Protein AF-A0A9D6QV42-F1 (afdb_monomer_lite)

Structure (mmCIF, N/CA/C/O backbone):
data_AF-A0A9D6QV42-F1
#
_entry.id   AF-A0A9D6QV42-F1
#
loop_
_atom_site.group_PDB
_atom_site.id
_atom_site.type_symbol
_atom_site.label_atom_id
_atom_site.label_alt_id
_atom_site.label_comp_id
_atom_site.label_asym_id
_atom_site.label_entity_id
_atom_site.label_seq_id
_atom_site.pdbx_PDB_ins_code
_atom_site.Cartn_x
_atom_site.Cartn_y
_atom_site.Cartn_z
_atom_site.occupancy
_atom_site.B_iso_or_equiv
_atom_site.auth_seq_id
_atom_site.auth_comp_id
_atom_site.auth_asym_id
_atom_site.auth_atom_id
_atom_site.pdbx_PDB_model_num
ATOM 1 N N . MET A 1 1 ? 43.820 46.425 8.766 1.00 41.09 1 MET A N 1
ATOM 2 C CA . MET A 1 1 ? 43.767 45.495 7.619 1.00 41.09 1 MET A CA 1
ATOM 3 C C . MET A 1 1 ? 42.941 44.303 8.057 1.00 41.09 1 MET A C 1
ATOM 5 O O . MET A 1 1 ? 43.452 43.457 8.775 1.00 41.09 1 MET A O 1
ATOM 9 N N . GLU A 1 2 ? 41.651 44.298 7.730 1.00 34.44 2 GLU A N 1
ATOM 10 C CA . GLU A 1 2 ? 40.769 43.158 7.996 1.00 34.44 2 GLU A CA 1
ATOM 11 C C . GLU A 1 2 ? 40.959 42.115 6.893 1.00 34.44 2 GLU A C 1
ATOM 13 O O . GLU A 1 2 ? 40.732 42.380 5.713 1.00 34.44 2 GLU A O 1
ATOM 18 N N . THR A 1 3 ? 41.421 40.927 7.270 1.00 37.56 3 THR A N 1
ATOM 19 C CA . THR A 1 3 ? 41.492 39.761 6.389 1.00 37.56 3 THR A CA 1
ATOM 20 C C . THR A 1 3 ? 40.125 39.089 6.330 1.00 37.56 3 THR A C 1
ATOM 22 O O . THR A 1 3 ? 39.785 38.265 7.176 1.00 37.56 3 THR A O 1
ATOM 25 N N . THR A 1 4 ? 39.334 39.427 5.313 1.00 36.69 4 THR A N 1
ATOM 26 C CA . THR A 1 4 ? 38.127 38.678 4.933 1.00 36.69 4 THR A CA 1
ATOM 27 C C . THR A 1 4 ? 38.512 37.283 4.436 1.00 36.69 4 THR A C 1
ATOM 29 O O . THR A 1 4 ? 38.973 37.118 3.306 1.00 36.69 4 THR A O 1
ATOM 32 N N . VAL A 1 5 ? 38.305 36.263 5.269 1.00 43.78 5 VAL A N 1
ATOM 33 C CA . VAL A 1 5 ? 38.334 34.857 4.848 1.00 43.78 5 VAL A CA 1
ATOM 34 C C . VAL A 1 5 ? 36.996 34.550 4.174 1.00 43.78 5 VAL A C 1
ATOM 36 O O . VAL A 1 5 ? 35.954 34.530 4.826 1.00 43.78 5 VAL A O 1
ATOM 39 N N . LYS A 1 6 ? 37.006 34.339 2.852 1.00 37.56 6 LYS A N 1
ATOM 40 C CA . LYS A 1 6 ? 35.843 33.795 2.136 1.00 37.56 6 LYS A CA 1
ATOM 41 C C . LYS A 1 6 ? 35.633 32.337 2.571 1.00 37.56 6 LYS A C 1
ATOM 43 O O . LYS A 1 6 ? 36.594 31.572 2.513 1.00 37.56 6 LYS A O 1
ATOM 48 N N . PRO A 1 7 ? 34.412 31.920 2.945 1.00 40.25 7 PRO A N 1
ATOM 49 C CA . PRO A 1 7 ? 34.132 30.517 3.203 1.00 40.25 7 PRO A CA 1
ATOM 50 C C . PRO A 1 7 ? 34.161 29.747 1.878 1.00 40.25 7 PRO A C 1
ATOM 52 O O . PRO A 1 7 ? 33.358 29.987 0.975 1.00 40.25 7 PRO A O 1
ATOM 55 N N . THR A 1 8 ? 35.116 28.832 1.749 1.00 38.94 8 THR A N 1
ATOM 56 C CA . THR A 1 8 ? 35.178 27.861 0.659 1.00 38.94 8 THR A CA 1
ATOM 57 C C . THR A 1 8 ? 34.057 26.846 0.865 1.00 38.94 8 THR A C 1
ATOM 59 O O . THR A 1 8 ? 34.104 26.034 1.786 1.00 38.94 8 THR A O 1
ATOM 62 N N . VAL A 1 9 ? 33.025 26.898 0.023 1.00 41.12 9 VAL A N 1
ATOM 63 C CA . VAL A 1 9 ? 32.021 25.829 -0.060 1.00 41.12 9 VAL A CA 1
ATOM 64 C C . VAL A 1 9 ? 32.735 24.572 -0.580 1.00 41.12 9 VAL A C 1
ATOM 66 O O . VAL A 1 9 ? 33.395 24.662 -1.619 1.00 41.12 9 VAL A O 1
ATOM 69 N N . PRO A 1 10 ? 32.661 23.418 0.106 1.00 41.66 10 PRO A N 1
ATOM 70 C CA . PRO A 1 10 ? 33.295 22.200 -0.381 1.00 41.66 10 PRO A CA 1
ATOM 71 C C . PRO A 1 10 ? 32.645 21.770 -1.702 1.00 41.66 10 PRO A C 1
ATOM 73 O O . PRO A 1 10 ? 31.423 21.660 -1.802 1.00 41.66 10 PRO A O 1
ATOM 76 N N . ALA A 1 11 ? 33.467 21.547 -2.728 1.00 45.00 11 ALA A N 1
ATOM 77 C CA . ALA A 1 11 ? 33.017 21.023 -4.010 1.00 45.00 11 ALA A CA 1
ATOM 78 C C . ALA A 1 11 ? 32.465 19.602 -3.812 1.00 45.00 11 ALA A C 1
ATOM 80 O O . ALA A 1 11 ? 33.169 18.717 -3.325 1.00 45.00 11 ALA A O 1
ATOM 81 N N . VAL A 1 12 ? 31.200 19.386 -4.175 1.00 45.22 12 VAL A N 1
ATOM 82 C CA . VAL A 1 12 ? 30.573 18.059 -4.150 1.00 45.22 12 VAL A CA 1
ATOM 83 C C . VAL A 1 12 ? 31.290 17.178 -5.176 1.00 45.22 12 VAL A C 1
ATOM 85 O O . VAL A 1 12 ? 31.350 17.530 -6.354 1.00 45.22 12 VAL A O 1
ATOM 88 N N . ALA A 1 13 ? 31.858 16.054 -4.733 1.00 54.03 13 ALA A N 1
ATOM 89 C CA . ALA A 1 13 ? 32.527 15.105 -5.619 1.00 54.03 13 ALA A CA 1
ATOM 90 C C . ALA A 1 13 ? 31.558 14.589 -6.707 1.00 54.03 13 ALA A C 1
ATOM 92 O O . ALA A 1 13 ? 30.371 14.392 -6.420 1.00 54.03 13 ALA A O 1
ATOM 93 N N . PRO A 1 14 ? 32.025 14.365 -7.950 1.00 67.88 14 PRO A N 1
ATOM 94 C CA . PRO A 1 14 ? 31.183 13.810 -9.003 1.00 67.88 14 PRO A CA 1
ATOM 95 C C . PRO A 1 14 ? 30.667 12.422 -8.601 1.00 67.88 14 PRO A C 1
ATOM 97 O O . PRO A 1 14 ? 31.418 11.588 -8.099 1.00 67.88 14 PRO A O 1
ATOM 100 N N . LEU A 1 15 ? 29.369 12.193 -8.814 1.00 75.69 15 LEU A N 1
ATOM 101 C CA . LEU A 1 15 ? 28.701 10.920 -8.527 1.00 75.69 15 LEU A CA 1
ATOM 102 C C . LEU A 1 15 ? 29.335 9.782 -9.332 1.00 75.69 15 LEU A C 1
ATOM 104 O O . LEU A 1 15 ? 29.624 9.951 -10.519 1.00 75.69 15 LEU A O 1
ATOM 108 N N . SER A 1 16 ? 29.514 8.619 -8.703 1.00 89.81 16 SER A N 1
ATOM 109 C CA . SER A 1 16 ? 30.034 7.440 -9.395 1.00 89.81 16 SER A CA 1
ATOM 110 C C . SER A 1 16 ? 29.022 6.903 -10.416 1.00 89.81 16 SER A C 1
ATOM 112 O O . SER A 1 16 ? 27.816 7.133 -10.301 1.00 89.81 16 SER A O 1
ATOM 114 N N . LEU A 1 17 ? 29.488 6.136 -11.408 1.00 88.94 17 LEU A N 1
ATOM 115 C CA . LEU A 1 17 ? 28.602 5.487 -12.383 1.00 88.94 17 LEU A CA 1
ATOM 116 C C . LEU A 1 17 ? 27.585 4.555 -11.701 1.00 88.94 17 LEU A C 1
ATOM 118 O O . LEU A 1 17 ? 26.416 4.544 -12.081 1.00 88.94 17 LEU A O 1
ATOM 122 N N . LYS A 1 18 ? 28.003 3.837 -10.650 1.00 90.50 18 LYS A N 1
ATOM 123 C CA . LYS A 1 18 ? 27.122 3.003 -9.819 1.00 90.50 18 LYS A CA 1
ATOM 124 C C . LYS A 1 18 ? 25.996 3.829 -9.186 1.00 90.50 18 LYS A C 1
ATOM 126 O O . LYS A 1 18 ? 24.839 3.420 -9.252 1.00 90.50 18 LYS A O 1
ATOM 131 N N . ASP A 1 19 ? 26.315 5.003 -8.638 1.00 84.75 19 ASP A N 1
ATOM 132 C CA . ASP A 1 19 ? 25.317 5.894 -8.028 1.00 84.75 19 ASP A CA 1
ATOM 133 C C . ASP A 1 19 ? 24.363 6.484 -9.069 1.00 84.75 19 ASP A C 1
ATOM 135 O O . ASP A 1 19 ? 23.177 6.665 -8.797 1.00 84.75 19 ASP A O 1
ATOM 139 N N . LEU A 1 20 ? 24.861 6.780 -10.273 1.00 89.75 20 LEU A N 1
ATOM 140 C CA . LEU A 1 20 ? 24.035 7.264 -11.378 1.00 89.75 20 LEU A CA 1
ATOM 141 C C . LEU A 1 20 ? 23.060 6.187 -11.869 1.00 89.75 20 LEU A C 1
ATOM 143 O O . LEU A 1 20 ? 21.883 6.490 -12.060 1.00 89.75 20 LEU A O 1
ATOM 147 N N . VAL A 1 21 ? 23.521 4.938 -12.014 1.00 89.62 21 VAL A N 1
ATOM 148 C CA . VAL A 1 21 ? 22.661 3.782 -12.327 1.00 89.62 21 VAL A CA 1
ATOM 149 C C . VAL A 1 21 ? 21.576 3.638 -11.261 1.00 89.62 21 VAL A C 1
ATOM 151 O O . VAL A 1 21 ? 20.394 3.596 -11.597 1.00 89.62 21 VAL A O 1
ATOM 154 N N . LEU A 1 22 ? 21.956 3.638 -9.979 1.00 82.94 22 LEU A N 1
ATOM 155 C CA . LEU A 1 22 ? 21.001 3.517 -8.881 1.00 82.94 22 LEU A CA 1
ATOM 156 C C . LEU A 1 22 ? 19.975 4.661 -8.887 1.00 82.94 22 LEU A C 1
ATOM 158 O O . LEU A 1 22 ? 18.782 4.396 -8.806 1.00 82.94 22 LEU A O 1
ATOM 162 N N . ARG A 1 23 ? 20.396 5.919 -9.075 1.00 81.25 23 ARG A N 1
ATOM 163 C CA . ARG A 1 23 ? 19.481 7.077 -9.134 1.00 81.25 23 ARG A CA 1
ATOM 164 C C . ARG A 1 23 ? 18.464 6.997 -10.270 1.00 81.25 23 ARG A C 1
ATOM 166 O O . ARG A 1 23 ? 17.341 7.464 -10.102 1.00 81.25 23 ARG A O 1
ATOM 173 N N . ILE A 1 24 ? 18.845 6.454 -11.428 1.00 82.94 24 ILE A N 1
ATOM 174 C CA . ILE A 1 24 ? 17.907 6.244 -12.540 1.00 82.94 24 ILE A CA 1
ATOM 175 C C . ILE A 1 24 ? 16.841 5.227 -12.128 1.00 82.94 24 ILE A C 1
ATOM 177 O O . ILE A 1 24 ? 15.649 5.500 -12.266 1.00 82.94 24 ILE A O 1
ATOM 181 N N . LEU A 1 25 ? 17.269 4.096 -11.562 1.00 74.62 25 LEU A N 1
ATOM 182 C CA . LEU A 1 25 ? 16.372 3.035 -11.106 1.00 74.62 25 LEU A CA 1
ATOM 183 C C . LEU A 1 25 ? 15.464 3.503 -9.951 1.00 74.62 25 LEU A C 1
ATOM 185 O O . LEU A 1 25 ? 14.290 3.142 -9.914 1.00 74.62 25 LEU A O 1
ATOM 189 N N . GLU A 1 26 ? 15.974 4.336 -9.040 1.00 68.25 26 GLU A N 1
ATOM 190 C CA . GLU A 1 26 ? 15.214 4.936 -7.932 1.00 68.25 26 GLU A CA 1
ATOM 191 C C . GLU A 1 26 ? 14.149 5.937 -8.404 1.00 68.25 26 GLU A C 1
ATOM 193 O O . GLU A 1 26 ? 13.138 6.114 -7.727 1.00 68.25 26 GLU A O 1
ATOM 198 N N . ARG A 1 27 ? 14.359 6.612 -9.544 1.00 63.41 27 ARG A N 1
ATOM 199 C CA . ARG A 1 27 ? 13.432 7.634 -10.063 1.00 63.41 27 ARG A CA 1
ATOM 200 C C . ARG A 1 27 ? 12.180 7.027 -10.693 1.00 63.41 27 ARG A C 1
ATOM 202 O O . ARG A 1 27 ? 11.113 7.633 -10.648 1.00 63.41 27 ARG A O 1
ATOM 209 N N . GLU A 1 28 ? 12.305 5.832 -11.258 1.00 57.72 28 GLU A N 1
ATOM 210 C CA . GLU A 1 28 ? 11.198 5.075 -11.849 1.00 57.72 28 GLU A CA 1
ATOM 211 C C . GLU A 1 28 ? 11.142 3.666 -11.235 1.00 57.72 28 GLU A C 1
ATOM 213 O O . GLU A 1 28 ? 11.280 2.667 -11.942 1.00 57.72 28 GLU A O 1
ATOM 218 N N . PRO A 1 29 ? 10.882 3.540 -9.917 1.00 55.00 29 PRO A N 1
ATOM 219 C CA . PRO A 1 29 ? 10.984 2.269 -9.200 1.00 55.00 29 PRO A CA 1
ATOM 220 C C . PRO A 1 29 ? 9.885 1.275 -9.592 1.00 55.00 29 PRO A C 1
ATOM 222 O O . PRO A 1 29 ? 9.833 0.177 -9.054 1.00 55.00 29 PRO A O 1
ATOM 225 N N . HIS A 1 30 ? 8.975 1.653 -10.493 1.00 53.56 30 HIS A N 1
ATOM 226 C CA . HIS A 1 30 ? 7.923 0.818 -11.066 1.00 53.56 30 HIS A CA 1
ATOM 227 C C . HIS A 1 30 ? 8.337 0.191 -12.407 1.00 53.56 30 HIS A C 1
ATOM 229 O O . HIS A 1 30 ? 7.787 -0.851 -12.769 1.00 53.56 30 HIS A O 1
ATOM 235 N N . ARG A 1 31 ? 9.320 0.769 -13.105 1.00 63.12 31 ARG A N 1
ATOM 236 C CA . ARG A 1 31 ? 9.786 0.332 -14.421 1.00 63.12 31 ARG A CA 1
ATOM 237 C C . ARG A 1 31 ? 10.945 -0.658 -14.288 1.00 63.12 31 ARG A C 1
ATOM 239 O O . ARG A 1 31 ? 11.807 -0.503 -13.428 1.00 63.12 31 ARG A O 1
ATOM 246 N N . ALA A 1 32 ? 10.951 -1.678 -15.142 1.00 74.56 32 ALA A N 1
ATOM 247 C CA . ALA A 1 32 ? 12.119 -2.522 -15.358 1.00 74.56 32 ALA A CA 1
ATOM 248 C C . ALA A 1 32 ? 12.947 -1.956 -16.519 1.00 74.56 32 ALA A C 1
ATOM 250 O O . ALA A 1 32 ? 12.391 -1.492 -17.515 1.00 74.56 32 ALA A O 1
ATOM 251 N N . PHE A 1 33 ? 14.264 -1.986 -16.371 1.00 85.88 33 PHE A N 1
ATOM 252 C CA . PHE A 1 33 ? 15.229 -1.409 -17.292 1.00 85.88 33 PHE A CA 1
ATOM 253 C C . PHE A 1 33 ? 16.118 -2.496 -17.871 1.00 85.88 33 PHE A C 1
ATOM 255 O O . PHE A 1 33 ? 16.627 -3.346 -17.140 1.00 85.88 33 PHE A O 1
ATOM 262 N N . THR A 1 34 ? 16.344 -2.429 -19.175 1.00 93.06 34 THR A N 1
ATOM 263 C CA . THR A 1 34 ? 17.428 -3.161 -19.833 1.00 93.06 34 THR A CA 1
ATOM 264 C C . THR A 1 34 ? 18.755 -2.418 -19.670 1.00 93.06 34 THR A C 1
ATOM 266 O O . THR A 1 34 ? 18.792 -1.243 -19.280 1.00 93.06 34 THR A O 1
ATOM 269 N N . VAL A 1 35 ? 19.873 -3.075 -19.988 1.00 94.94 35 VAL A N 1
ATOM 270 C CA . VAL A 1 35 ? 21.180 -2.398 -20.021 1.00 94.94 35 VAL A CA 1
ATOM 271 C C . VAL A 1 35 ? 21.173 -1.296 -21.086 1.00 94.94 35 VAL A C 1
ATOM 273 O O . VAL A 1 35 ? 21.697 -0.207 -20.862 1.00 94.94 35 VAL A O 1
ATOM 276 N N . GLU A 1 36 ? 20.509 -1.533 -22.212 1.00 92.44 36 GLU A N 1
ATOM 277 C CA . GLU A 1 36 ? 20.358 -0.592 -23.318 1.00 92.44 36 GLU A CA 1
ATOM 278 C C . GLU A 1 36 ? 19.582 0.668 -22.906 1.00 92.44 36 GLU A C 1
ATOM 280 O O . GLU A 1 36 ? 19.992 1.784 -23.255 1.00 92.44 36 GLU A O 1
ATOM 285 N N . ASP A 1 37 ? 18.510 0.518 -22.119 1.00 91.12 37 ASP A N 1
ATOM 286 C CA . ASP A 1 37 ? 17.772 1.650 -21.544 1.00 91.12 37 ASP A CA 1
ATOM 287 C C . ASP A 1 37 ? 18.692 2.516 -20.673 1.00 91.12 37 ASP A C 1
ATOM 289 O O . ASP A 1 37 ? 18.732 3.742 -20.811 1.00 91.12 37 ASP A O 1
ATOM 293 N N . LEU A 1 38 ? 19.472 1.877 -19.796 1.00 94.12 38 LEU A N 1
ATOM 294 C CA . LEU A 1 38 ? 20.384 2.572 -18.888 1.00 94.12 38 LEU A CA 1
ATOM 295 C C . LEU A 1 38 ? 21.497 3.288 -19.650 1.00 94.12 38 LEU A C 1
ATOM 297 O O . LEU A 1 38 ? 21.787 4.446 -19.356 1.00 94.12 38 LEU A O 1
ATOM 301 N N . LEU A 1 39 ? 22.077 2.655 -20.671 1.00 93.50 39 LEU A N 1
ATOM 302 C CA . LEU A 1 39 ? 23.074 3.288 -21.537 1.00 93.50 39 LEU A CA 1
ATOM 303 C C . LEU A 1 39 ? 22.515 4.520 -22.255 1.00 93.50 39 LEU A C 1
ATOM 305 O O . LEU A 1 39 ? 23.230 5.515 -22.403 1.00 93.50 39 LEU A O 1
ATOM 309 N N . THR A 1 40 ? 21.245 4.478 -22.669 1.00 92.12 40 THR A N 1
ATOM 310 C CA . THR A 1 40 ? 20.548 5.625 -23.273 1.00 92.12 40 THR A CA 1
ATOM 311 C C . THR A 1 40 ? 20.433 6.775 -22.273 1.00 92.12 40 THR A C 1
ATOM 313 O O . THR A 1 40 ? 20.839 7.902 -22.561 1.00 92.12 40 THR A O 1
ATOM 316 N N . LEU A 1 41 ? 19.932 6.492 -21.068 1.00 90.19 41 LEU A N 1
ATOM 317 C CA . LEU A 1 41 ? 19.686 7.499 -20.030 1.00 90.19 41 LEU A CA 1
ATOM 318 C C . LEU A 1 41 ? 20.982 8.090 -19.458 1.00 90.19 41 LEU A C 1
ATOM 320 O O . LEU A 1 41 ? 21.035 9.279 -19.143 1.00 90.19 41 LEU A O 1
ATOM 324 N N . LEU A 1 42 ? 22.043 7.284 -19.389 1.00 91.38 42 LEU A N 1
ATOM 325 C CA . LEU A 1 42 ? 23.384 7.702 -18.976 1.00 91.38 42 LEU A CA 1
ATOM 326 C C . LEU A 1 42 ? 24.172 8.390 -20.099 1.00 91.38 42 LEU A C 1
ATOM 328 O O . LEU A 1 42 ? 25.268 8.887 -19.849 1.00 91.38 42 LEU A O 1
ATOM 332 N N . LYS A 1 43 ? 23.629 8.440 -21.326 1.00 91.56 43 LYS A N 1
ATOM 333 C CA . LYS A 1 43 ? 24.298 8.976 -22.525 1.00 91.56 43 LYS A CA 1
ATOM 334 C C . LYS A 1 43 ? 25.643 8.292 -22.816 1.00 91.56 43 LYS A C 1
ATOM 336 O O . LYS A 1 43 ? 26.597 8.939 -23.240 1.00 91.56 43 LYS A O 1
ATOM 341 N N . LEU A 1 44 ? 25.710 6.979 -22.594 1.00 89.62 44 LEU A N 1
ATOM 342 C CA . LEU A 1 44 ? 26.906 6.152 -22.807 1.00 89.62 44 LEU A CA 1
ATOM 343 C C . LEU A 1 44 ? 26.875 5.362 -24.123 1.00 89.62 44 LEU A C 1
ATOM 345 O O . LEU A 1 44 ? 27.846 4.688 -24.461 1.00 89.62 44 LEU A O 1
ATOM 349 N N . GLN A 1 45 ? 25.787 5.453 -24.890 1.00 87.25 45 GLN A N 1
ATOM 350 C CA . GLN A 1 45 ? 25.678 4.787 -26.185 1.00 87.25 45 GLN A CA 1
ATOM 351 C C . GLN A 1 45 ? 26.751 5.272 -27.167 1.00 87.25 45 GLN A C 1
ATOM 353 O O . GLN A 1 45 ? 26.937 6.469 -27.383 1.00 87.25 45 GLN A O 1
ATOM 358 N N . SER A 1 46 ? 27.434 4.322 -27.798 1.00 85.94 46 SER A N 1
ATOM 359 C CA . SER A 1 46 ? 28.433 4.558 -28.842 1.00 85.94 46 SER A CA 1
ATOM 360 C C . SER A 1 46 ? 28.195 3.608 -30.022 1.00 85.94 46 SER A C 1
ATOM 362 O O . SER A 1 46 ? 29.046 2.785 -30.334 1.00 85.94 46 SER A O 1
ATOM 364 N N . PRO A 1 47 ? 27.056 3.714 -30.735 1.00 79.88 47 PRO A N 1
ATOM 365 C CA . PRO A 1 47 ? 26.683 2.765 -31.791 1.00 79.88 47 PRO A CA 1
ATOM 366 C C . PRO A 1 47 ? 27.649 2.756 -32.986 1.00 79.88 47 PRO A C 1
ATOM 368 O O . PRO A 1 47 ? 27.667 1.807 -33.761 1.00 79.88 47 PRO A O 1
ATOM 371 N N . LYS A 1 48 ? 28.456 3.813 -33.143 1.00 86.94 48 LYS A N 1
ATOM 372 C CA . LYS A 1 48 ? 29.483 3.935 -34.189 1.00 86.94 48 LYS A CA 1
ATOM 373 C C . LYS A 1 48 ? 30.835 3.325 -33.794 1.00 86.94 48 LYS A C 1
ATOM 375 O O . LYS A 1 48 ? 31.733 3.294 -34.625 1.00 86.94 48 LYS A O 1
ATOM 380 N N . ASP A 1 49 ? 30.978 2.866 -32.551 1.00 90.94 49 ASP A N 1
ATOM 381 C CA . ASP A 1 49 ? 32.196 2.262 -32.010 1.00 90.94 49 ASP A CA 1
ATOM 382 C C . ASP A 1 49 ? 31.829 0.997 -31.208 1.00 90.94 49 ASP A C 1
ATOM 384 O O . ASP A 1 49 ? 31.497 1.078 -30.019 1.00 90.94 49 ASP A O 1
ATOM 388 N N . PRO A 1 50 ? 31.863 -0.186 -31.852 1.00 89.12 50 PRO A N 1
ATOM 389 C CA . PRO A 1 50 ? 31.469 -1.444 -31.223 1.00 89.12 50 PRO A CA 1
ATOM 390 C C . PRO A 1 50 ? 32.293 -1.805 -29.982 1.00 89.12 50 PRO A C 1
ATOM 392 O O . PRO A 1 50 ? 31.752 -2.384 -29.042 1.00 89.12 50 PRO A O 1
ATOM 395 N N . GLN A 1 51 ? 33.583 -1.450 -29.952 1.00 91.38 51 GLN A N 1
ATOM 396 C CA . GLN A 1 51 ? 34.451 -1.738 -28.807 1.00 91.38 51 GLN A CA 1
ATOM 397 C C . GLN A 1 51 ? 34.052 -0.884 -27.604 1.00 91.38 51 GLN A C 1
ATOM 399 O O . GLN A 1 51 ? 33.879 -1.400 -26.499 1.00 91.38 51 GLN A O 1
ATOM 404 N N . LYS A 1 52 ? 33.818 0.411 -27.830 1.00 89.44 52 LYS A N 1
ATOM 405 C CA . LYS A 1 52 ? 33.358 1.328 -26.784 1.00 89.44 52 LYS A CA 1
ATOM 406 C C . LYS A 1 52 ? 31.950 0.993 -26.288 1.00 89.44 52 LYS A C 1
ATOM 408 O O . LYS A 1 52 ? 31.679 1.103 -25.094 1.00 89.44 52 LYS A O 1
ATOM 413 N N . GLN A 1 53 ? 31.065 0.542 -27.178 1.00 90.56 53 GLN A N 1
ATOM 414 C CA . GLN A 1 53 ? 29.732 0.064 -26.810 1.00 90.56 53 GLN A CA 1
ATOM 415 C C . GLN A 1 53 ? 29.808 -1.181 -25.912 1.00 90.56 53 GLN A C 1
ATOM 417 O O . GLN A 1 53 ? 29.149 -1.215 -24.874 1.00 90.56 53 GLN A O 1
ATOM 422 N N . ALA A 1 54 ? 30.624 -2.176 -26.275 1.00 91.06 54 ALA A N 1
ATOM 423 C CA . ALA A 1 54 ? 30.806 -3.391 -25.478 1.00 91.06 54 ALA A CA 1
ATOM 424 C C . ALA A 1 54 ? 31.368 -3.079 -24.082 1.00 91.06 54 ALA A C 1
ATOM 426 O O . ALA A 1 54 ? 30.859 -3.586 -23.084 1.00 91.06 54 ALA A O 1
ATOM 427 N N . GLN A 1 55 ? 32.345 -2.170 -24.002 1.00 93.38 55 GLN A N 1
ATOM 428 C CA . GLN A 1 55 ? 32.912 -1.725 -22.729 1.00 93.38 55 GLN A CA 1
ATOM 429 C C . GLN A 1 55 ? 31.860 -1.055 -21.830 1.00 93.38 55 GLN A C 1
ATOM 431 O O . GLN A 1 55 ? 31.817 -1.310 -20.627 1.00 93.38 55 GLN A O 1
ATOM 436 N N . ALA A 1 56 ? 30.984 -0.220 -22.396 1.00 92.00 56 ALA A N 1
ATOM 437 C CA . ALA A 1 56 ? 29.921 0.432 -21.634 1.00 92.00 56 ALA A CA 1
ATOM 438 C C . ALA A 1 56 ? 28.873 -0.573 -21.119 1.00 92.00 56 ALA A C 1
ATOM 440 O O . ALA A 1 56 ? 28.452 -0.485 -19.963 1.00 92.00 56 ALA A O 1
ATOM 441 N N . VAL A 1 57 ? 28.488 -1.555 -21.947 1.00 94.06 57 VAL A N 1
ATOM 442 C CA . VAL A 1 57 ? 27.591 -2.658 -21.553 1.00 94.06 57 VAL A CA 1
ATOM 443 C C . VAL A 1 57 ? 28.183 -3.441 -20.380 1.00 94.06 57 VAL A C 1
ATOM 445 O O . VAL A 1 57 ? 27.494 -3.673 -19.385 1.00 94.06 57 VAL A O 1
ATOM 448 N N . GLU A 1 58 ? 29.462 -3.811 -20.456 1.00 94.81 58 GLU A N 1
ATOM 449 C CA . GLU A 1 58 ? 30.150 -4.570 -19.407 1.00 94.81 58 GLU A CA 1
ATOM 450 C C . GLU A 1 58 ? 30.235 -3.787 -18.087 1.00 94.81 58 GLU A C 1
ATOM 452 O O . GLU A 1 58 ? 29.946 -4.334 -17.017 1.00 94.81 58 GLU A O 1
ATOM 457 N N . GLN A 1 59 ? 30.555 -2.491 -18.151 1.00 93.69 59 GLN A N 1
ATOM 458 C CA . GLN A 1 59 ? 30.620 -1.617 -16.976 1.00 93.69 59 GLN A CA 1
ATOM 459 C C . GLN A 1 59 ? 29.262 -1.491 -16.279 1.00 93.69 59 GLN A C 1
ATOM 461 O O . GLN A 1 59 ? 29.164 -1.714 -15.070 1.00 93.69 59 GLN A O 1
ATOM 466 N N . VAL A 1 60 ? 28.199 -1.178 -17.029 1.00 95.31 60 VAL A N 1
ATOM 467 C CA . VAL A 1 60 ? 26.844 -1.069 -16.466 1.00 95.31 60 VAL A CA 1
ATOM 468 C C . VAL A 1 60 ? 26.394 -2.412 -15.892 1.00 95.31 60 VAL A C 1
ATOM 470 O O . VAL A 1 60 ? 25.912 -2.453 -14.762 1.00 95.31 60 VAL A O 1
ATOM 473 N N . THR A 1 61 ? 26.632 -3.518 -16.600 1.00 94.94 61 THR A N 1
ATOM 474 C CA . THR A 1 61 ? 26.294 -4.871 -16.124 1.00 94.94 61 THR A CA 1
ATOM 475 C C . THR A 1 61 ? 27.011 -5.211 -14.816 1.00 94.94 61 THR A C 1
ATOM 477 O O . THR A 1 61 ? 26.400 -5.742 -13.890 1.00 94.94 61 THR A O 1
ATOM 480 N N . THR A 1 62 ? 28.294 -4.867 -14.698 1.00 95.25 62 THR A N 1
ATOM 481 C CA . THR A 1 62 ? 29.084 -5.090 -13.477 1.00 95.25 62 THR A CA 1
ATOM 482 C C . THR A 1 62 ? 28.528 -4.294 -12.298 1.00 95.25 62 THR A C 1
ATOM 484 O O . THR A 1 62 ? 28.384 -4.825 -11.195 1.00 95.25 62 THR A O 1
ATOM 487 N N . HIS A 1 63 ? 28.149 -3.033 -12.518 1.00 94.88 63 HIS A N 1
ATOM 488 C CA . HIS A 1 63 ? 27.523 -2.220 -11.476 1.00 94.88 63 HIS A CA 1
ATOM 489 C C . HIS A 1 63 ? 26.144 -2.742 -11.073 1.00 94.88 63 HIS A C 1
ATOM 491 O O . HIS A 1 63 ? 25.849 -2.771 -9.880 1.00 94.88 63 HIS A O 1
ATOM 497 N N . LEU A 1 64 ? 25.331 -3.201 -12.027 1.00 91.56 64 LEU A N 1
ATOM 498 C CA . LEU A 1 64 ? 24.044 -3.836 -11.741 1.00 91.56 64 LEU A CA 1
ATOM 499 C C . LEU A 1 64 ? 24.224 -5.093 -10.884 1.00 91.56 64 LEU A C 1
ATOM 501 O O . LEU A 1 64 ? 23.555 -5.220 -9.865 1.00 91.56 64 LEU A O 1
ATOM 505 N N . ARG A 1 65 ? 25.182 -5.968 -11.217 1.00 90.75 65 ARG A N 1
ATOM 506 C CA . ARG A 1 65 ? 25.515 -7.142 -10.388 1.00 90.75 65 ARG A CA 1
ATOM 507 C C . ARG A 1 65 ? 25.915 -6.741 -8.970 1.00 90.75 65 ARG A C 1
ATOM 509 O O . ARG A 1 65 ? 25.342 -7.253 -8.016 1.00 90.75 65 ARG A O 1
ATOM 516 N N . SER A 1 66 ? 26.802 -5.754 -8.826 1.00 87.88 66 SER A N 1
ATOM 517 C CA . SER A 1 66 ? 27.194 -5.237 -7.508 1.00 87.88 66 SER A CA 1
ATOM 518 C C . SER A 1 66 ? 26.009 -4.664 -6.720 1.00 87.88 66 SER A C 1
ATOM 520 O O . SER A 1 66 ? 25.959 -4.809 -5.503 1.00 87.88 66 SER A O 1
ATOM 522 N N . LEU A 1 67 ? 25.059 -3.999 -7.386 1.00 81.38 67 LEU A N 1
ATOM 523 C CA . LEU A 1 67 ? 23.837 -3.481 -6.763 1.00 81.38 67 LEU A CA 1
ATOM 524 C C . LEU A 1 67 ? 22.863 -4.606 -6.363 1.00 81.38 67 LEU A C 1
ATOM 526 O O . LEU A 1 67 ? 22.183 -4.473 -5.348 1.00 81.38 67 LEU A O 1
ATOM 530 N N . ILE A 1 68 ? 22.805 -5.709 -7.119 1.00 77.00 68 ILE A N 1
ATOM 531 C CA . ILE A 1 68 ? 22.030 -6.913 -6.768 1.00 77.00 68 ILE A CA 1
ATOM 532 C C . ILE A 1 68 ? 22.631 -7.596 -5.537 1.00 77.00 68 ILE A C 1
ATOM 534 O O . ILE A 1 68 ? 21.892 -7.952 -4.621 1.00 77.00 68 ILE A O 1
ATOM 538 N N . GLU A 1 69 ? 23.957 -7.748 -5.489 1.00 76.44 69 GLU A N 1
ATOM 539 C CA . GLU A 1 69 ? 24.678 -8.387 -4.377 1.00 76.44 69 GLU A CA 1
ATOM 540 C C . GLU A 1 69 ? 24.422 -7.689 -3.037 1.00 76.44 69 GLU A C 1
ATOM 542 O O . GLU A 1 69 ? 24.188 -8.351 -2.029 1.00 76.44 69 GLU A O 1
ATOM 547 N N . VAL A 1 70 ? 24.402 -6.352 -3.029 1.00 67.62 70 VAL A N 1
ATOM 548 C CA . VAL A 1 70 ? 24.072 -5.551 -1.832 1.00 67.62 70 VAL A CA 1
ATOM 549 C C . VAL A 1 70 ? 22.564 -5.368 -1.631 1.00 67.62 70 VAL A C 1
ATOM 551 O O . VAL A 1 70 ? 22.132 -4.603 -0.772 1.00 67.62 70 VAL A O 1
ATOM 554 N N . GLY A 1 71 ? 21.749 -6.033 -2.448 1.00 54.75 71 GLY A N 1
ATOM 555 C CA . GLY A 1 71 ? 20.297 -6.023 -2.363 1.00 54.75 71 GLY A CA 1
ATOM 556 C C . GLY A 1 71 ? 19.621 -4.747 -2.857 1.00 54.75 71 GLY A C 1
ATOM 557 O O . GLY A 1 71 ? 18.408 -4.702 -2.850 1.00 54.75 71 GLY A O 1
ATOM 558 N N . GLN A 1 72 ? 20.316 -3.718 -3.334 1.00 63.72 72 GLN A N 1
ATOM 559 C CA . GLN A 1 72 ? 19.691 -2.442 -3.723 1.00 63.72 72 GLN A CA 1
ATOM 560 C C . GLN A 1 72 ? 18.822 -2.524 -4.987 1.00 63.72 72 GLN A C 1
ATOM 562 O O . GLN A 1 72 ? 17.953 -1.680 -5.196 1.00 63.72 72 GLN A O 1
ATOM 567 N N . ILE A 1 73 ? 19.024 -3.528 -5.842 1.00 69.25 73 ILE A N 1
ATOM 568 C CA . ILE A 1 73 ? 18.217 -3.754 -7.049 1.00 69.25 73 ILE A CA 1
ATOM 569 C C . ILE A 1 73 ? 17.925 -5.252 -7.235 1.00 69.25 73 ILE A C 1
ATOM 571 O O . ILE A 1 73 ? 18.467 -6.097 -6.526 1.00 69.25 73 ILE A O 1
ATOM 575 N N . THR A 1 74 ? 17.046 -5.588 -8.176 1.00 67.62 74 THR A N 1
ATOM 576 C CA . THR A 1 74 ? 16.690 -6.963 -8.543 1.00 67.62 74 THR A CA 1
ATOM 577 C C . THR A 1 74 ? 16.664 -7.130 -10.049 1.00 67.62 74 THR A C 1
ATOM 579 O O . THR A 1 74 ? 16.340 -6.190 -10.771 1.00 67.62 74 THR A O 1
ATOM 582 N N . GLU A 1 75 ? 16.923 -8.345 -10.509 1.00 80.38 75 GLU A N 1
ATOM 583 C CA . GLU A 1 75 ? 16.614 -8.775 -11.868 1.00 80.38 75 GLU A CA 1
ATOM 584 C C . GLU A 1 75 ? 15.253 -9.490 -11.838 1.00 80.38 75 GLU A C 1
ATOM 586 O O . GLU A 1 75 ? 15.096 -10.484 -11.131 1.00 80.38 75 GLU A O 1
ATOM 591 N N . VAL A 1 76 ? 14.236 -8.925 -12.497 1.00 61.16 76 VAL A N 1
ATOM 592 C CA . VAL A 1 76 ? 12.851 -9.455 -12.488 1.00 61.16 76 VAL A CA 1
ATOM 593 C C . VAL A 1 76 ? 12.610 -10.490 -13.588 1.00 61.16 76 VAL A C 1
ATOM 595 O O . VAL A 1 76 ? 11.699 -11.306 -13.494 1.00 61.16 76 VAL A O 1
ATOM 598 N N . ALA A 1 77 ? 13.426 -10.445 -14.635 1.00 64.75 77 ALA A N 1
ATOM 599 C CA . ALA A 1 77 ? 13.485 -11.389 -15.741 1.00 64.75 77 ALA A CA 1
ATOM 600 C C . ALA A 1 77 ? 14.882 -11.267 -16.376 1.00 64.75 77 ALA A C 1
ATOM 602 O O . ALA A 1 77 ? 15.532 -10.244 -16.153 1.00 64.75 77 ALA A O 1
ATOM 603 N N . PRO A 1 78 ? 15.351 -12.252 -17.164 1.00 84.06 78 PRO A N 1
ATOM 604 C CA . PRO A 1 78 ? 16.684 -12.199 -17.762 1.00 84.06 78 PRO A CA 1
ATOM 605 C C . PRO A 1 78 ? 16.942 -10.875 -18.501 1.00 84.06 78 PRO A C 1
ATOM 607 O O . PRO A 1 78 ? 16.244 -10.549 -19.460 1.00 84.06 78 PRO A O 1
ATOM 610 N N . GLY A 1 79 ? 17.927 -10.106 -18.035 1.00 82.50 79 GLY A N 1
ATOM 611 C CA . GLY A 1 79 ? 18.316 -8.803 -18.582 1.00 82.50 79 GLY A CA 1
ATOM 612 C C . GLY A 1 79 ? 17.430 -7.614 -18.184 1.00 82.50 79 GLY A C 1
ATOM 613 O O . GLY A 1 79 ? 17.637 -6.519 -18.705 1.00 82.50 79 GLY A O 1
ATOM 614 N N . LEU A 1 80 ? 16.459 -7.795 -17.282 1.00 78.56 80 LEU A N 1
ATOM 615 C CA . LEU A 1 80 ? 15.523 -6.758 -16.836 1.00 78.56 80 LEU A CA 1
ATOM 616 C C . LEU A 1 80 ? 15.715 -6.434 -15.354 1.00 78.56 80 LEU A C 1
ATOM 618 O O . LEU A 1 80 ? 15.378 -7.227 -14.475 1.00 78.56 80 LEU A O 1
ATOM 622 N N . PHE A 1 81 ? 16.196 -5.224 -15.080 1.00 81.00 81 PHE A N 1
ATOM 623 C CA . PHE A 1 81 ? 16.609 -4.767 -13.756 1.00 81.00 81 PHE A CA 1
ATOM 624 C C . PHE A 1 81 ? 15.656 -3.720 -13.186 1.00 81.00 81 PHE A C 1
ATOM 626 O O . PHE A 1 81 ? 15.163 -2.849 -13.897 1.00 81.00 81 PHE A O 1
ATOM 633 N N . LYS A 1 82 ? 15.417 -3.762 -11.879 1.00 73.94 82 LYS A N 1
ATOM 634 C CA . LYS A 1 82 ? 14.519 -2.835 -11.183 1.00 73.94 82 LYS A CA 1
ATOM 635 C C . LYS A 1 82 ? 15.051 -2.518 -9.793 1.00 73.94 82 LYS A C 1
ATOM 637 O O . LYS A 1 82 ? 15.637 -3.384 -9.148 1.00 73.94 82 LYS A O 1
ATOM 642 N N . CYS A 1 83 ? 14.851 -1.291 -9.313 1.00 65.12 83 CYS A N 1
ATOM 643 C CA . CYS A 1 83 ? 15.264 -0.921 -7.959 1.00 65.12 83 CYS A CA 1
ATOM 644 C C . CYS A 1 83 ? 14.526 -1.765 -6.911 1.00 65.12 83 CYS A C 1
ATOM 646 O O . CYS A 1 83 ? 13.308 -1.936 -6.997 1.00 65.12 83 CYS A O 1
ATOM 648 N N . ARG A 1 84 ? 15.245 -2.247 -5.893 1.00 48.91 84 ARG A N 1
ATOM 649 C CA . ARG A 1 84 ? 14.643 -2.729 -4.652 1.00 48.91 84 ARG A CA 1
ATOM 650 C C . ARG A 1 84 ? 14.650 -1.567 -3.674 1.00 48.91 84 ARG A C 1
ATOM 652 O O . ARG A 1 84 ? 15.664 -0.914 -3.454 1.00 48.91 84 ARG A O 1
ATOM 659 N N . LEU A 1 85 ? 13.490 -1.280 -3.112 1.00 49.44 85 LEU A N 1
ATOM 660 C CA . LEU A 1 85 ? 13.332 -0.187 -2.169 1.00 49.44 85 LEU A CA 1
ATOM 661 C C . LEU A 1 85 ? 13.729 -0.715 -0.787 1.00 49.44 85 LEU A C 1
ATOM 663 O O 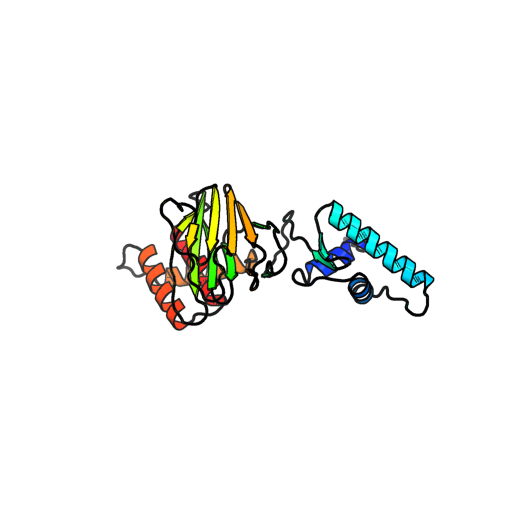. LEU A 1 85 ? 12.906 -1.308 -0.093 1.00 49.44 85 LEU A O 1
ATOM 667 N N . PHE A 1 86 ? 15.006 -0.566 -0.426 1.00 43.12 86 PHE A N 1
ATOM 668 C CA . PHE A 1 86 ? 15.488 -0.830 0.930 1.00 43.12 86 PHE A CA 1
ATOM 669 C C . PHE A 1 86 ? 15.625 0.473 1.707 1.00 43.12 86 PHE A C 1
ATOM 671 O O . PHE A 1 86 ? 16.276 1.422 1.274 1.00 43.12 86 PHE A O 1
ATOM 678 N N . PHE A 1 87 ? 14.977 0.494 2.868 1.00 39.72 87 PHE A N 1
ATOM 679 C CA . PHE A 1 87 ? 14.949 1.616 3.791 1.00 39.72 87 PHE A CA 1
ATOM 680 C C . PHE A 1 87 ? 16.147 1.549 4.739 1.00 39.72 87 PHE A C 1
ATOM 682 O O . PHE A 1 87 ? 16.016 1.129 5.884 1.00 39.72 87 PHE A O 1
ATOM 689 N N . GLU A 1 88 ? 17.301 2.021 4.285 1.00 36.22 88 GLU A N 1
ATOM 690 C CA . GLU A 1 88 ? 18.257 2.644 5.195 1.00 36.22 88 GLU A CA 1
ATOM 691 C C . GLU A 1 88 ? 18.406 4.099 4.757 1.00 36.22 88 GLU A C 1
ATOM 693 O O . GLU A 1 88 ? 18.923 4.389 3.684 1.00 36.22 88 GLU A O 1
ATOM 698 N N . LEU A 1 89 ? 17.881 4.998 5.597 1.00 34.03 89 LEU A N 1
ATOM 699 C CA . LEU A 1 89 ? 17.910 6.459 5.470 1.00 34.03 89 LEU A CA 1
ATOM 700 C C . LEU A 1 89 ? 16.967 7.053 4.406 1.00 34.03 89 LEU A C 1
ATOM 702 O O . LEU A 1 89 ? 17.314 7.265 3.251 1.00 34.03 89 LEU A O 1
ATOM 706 N N . GLU A 1 90 ? 15.762 7.395 4.872 1.00 34.16 90 GLU A N 1
ATOM 707 C CA . GLU A 1 90 ? 15.017 8.605 4.479 1.00 34.16 90 GLU A CA 1
ATOM 708 C C . GLU A 1 90 ? 14.956 8.958 2.981 1.00 34.16 90 GLU A C 1
ATOM 710 O O . GLU A 1 90 ? 15.083 10.124 2.609 1.00 34.16 90 GLU A O 1
ATOM 715 N N . LYS A 1 91 ? 14.688 7.987 2.104 1.00 33.88 91 LYS A N 1
ATOM 716 C CA . LYS A 1 91 ? 14.233 8.296 0.744 1.00 33.88 91 LYS A CA 1
ATOM 717 C C . LYS A 1 91 ? 12.724 8.137 0.631 1.00 33.88 91 LYS A C 1
ATOM 719 O O . LYS A 1 91 ? 12.166 7.045 0.684 1.00 33.88 91 LYS A O 1
ATOM 724 N N . SER A 1 92 ? 12.097 9.301 0.524 1.00 37.97 92 SER A N 1
ATOM 725 C CA . SER A 1 92 ? 10.678 9.582 0.374 1.00 37.97 92 SER A CA 1
ATOM 726 C C . SER A 1 92 ? 10.121 8.951 -0.898 1.00 37.97 92 SER A C 1
ATOM 728 O O . SER A 1 92 ? 10.435 9.383 -2.004 1.00 37.97 92 SER A O 1
ATOM 730 N N . ILE A 1 93 ? 9.277 7.938 -0.743 1.00 39.59 93 ILE A N 1
ATOM 731 C CA . ILE A 1 93 ? 8.508 7.372 -1.848 1.00 39.59 93 ILE A CA 1
ATOM 732 C C . ILE A 1 93 ? 7.085 7.888 -1.703 1.00 39.59 93 ILE A C 1
ATOM 734 O O . ILE A 1 93 ? 6.481 7.701 -0.655 1.00 39.59 93 ILE A O 1
ATOM 738 N N . GLU A 1 94 ? 6.560 8.536 -2.739 1.00 48.41 94 GLU A N 1
ATOM 739 C CA . GLU A 1 94 ? 5.144 8.925 -2.809 1.00 48.41 94 GLU A CA 1
ATOM 740 C C . GLU A 1 94 ? 4.284 7.759 -3.338 1.00 48.41 94 GLU A C 1
ATOM 742 O O . GLU A 1 94 ? 3.143 7.571 -2.921 1.00 48.41 94 GLU A O 1
ATOM 747 N N . HIS A 1 95 ? 4.854 6.894 -4.193 1.00 49.72 95 HIS A N 1
ATOM 748 C CA . HIS A 1 95 ? 4.171 5.742 -4.796 1.00 49.72 95 HIS A CA 1
ATOM 749 C C . HIS A 1 95 ? 5.151 4.607 -5.162 1.00 49.72 95 HIS A C 1
ATOM 751 O O . HIS A 1 95 ? 6.197 4.861 -5.756 1.00 49.72 95 HIS A O 1
ATOM 757 N N . ALA A 1 96 ? 4.794 3.350 -4.893 1.00 51.34 96 ALA A N 1
ATOM 758 C CA . ALA A 1 96 ? 5.505 2.151 -5.346 1.00 51.34 96 ALA A CA 1
ATOM 759 C C . ALA A 1 96 ? 4.516 1.114 -5.902 1.00 51.34 96 ALA A C 1
ATOM 761 O O . ALA A 1 96 ? 3.537 0.774 -5.255 1.00 51.34 96 ALA A O 1
ATOM 762 N N . PHE A 1 97 ? 4.752 0.567 -7.094 1.00 50.25 97 PHE A N 1
ATOM 763 C CA . PHE A 1 97 ? 3.940 -0.539 -7.618 1.00 50.25 97 PHE A CA 1
ATOM 764 C C . PHE A 1 97 ? 4.595 -1.878 -7.268 1.00 50.25 97 PHE A C 1
ATOM 766 O O . PHE A 1 97 ? 5.746 -2.094 -7.649 1.00 50.25 97 PHE A O 1
ATOM 773 N N . ILE A 1 98 ? 3.872 -2.751 -6.562 1.00 55.72 98 ILE A N 1
ATOM 774 C CA . ILE A 1 98 ? 4.307 -4.102 -6.159 1.00 55.72 98 ILE A CA 1
ATOM 775 C C . ILE A 1 98 ? 3.762 -5.185 -7.107 1.00 55.72 98 ILE A C 1
ATOM 777 O O . ILE A 1 98 ? 4.305 -6.284 -7.175 1.00 55.72 98 ILE A O 1
ATOM 781 N N . GLY A 1 99 ? 2.734 -4.864 -7.892 1.00 49.47 99 GLY A N 1
ATOM 782 C CA . GLY A 1 99 ? 2.075 -5.790 -8.802 1.00 49.47 99 GLY A CA 1
ATOM 783 C C . GLY A 1 99 ? 2.962 -6.375 -9.901 1.00 49.47 99 GLY A C 1
ATOM 784 O O . GLY A 1 99 ? 3.877 -5.719 -10.401 1.00 49.47 99 GLY A O 1
ATOM 785 N N 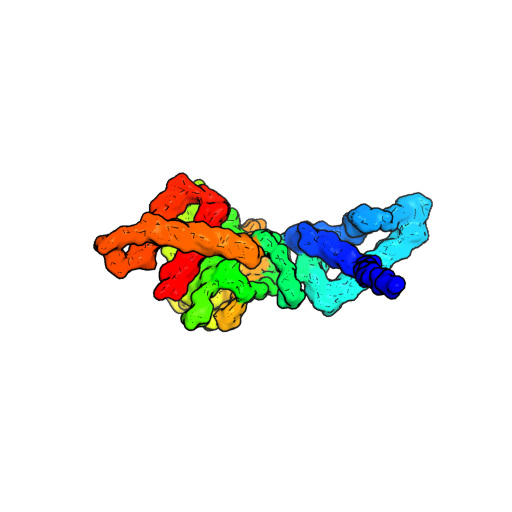. GLY A 1 100 ? 2.673 -7.623 -10.286 1.00 43.75 100 GLY A N 1
ATOM 786 C CA . GLY A 1 100 ? 3.363 -8.334 -11.371 1.00 43.75 100 GLY A CA 1
ATOM 787 C C . GLY A 1 100 ? 4.809 -8.740 -11.065 1.00 43.75 100 GLY A C 1
ATOM 788 O O . GLY A 1 100 ? 5.545 -9.081 -11.987 1.00 43.75 100 GLY A O 1
ATOM 789 N N . MET A 1 101 ? 5.238 -8.665 -9.799 1.00 45.44 101 MET A N 1
ATOM 790 C CA . MET A 1 101 ? 6.630 -8.901 -9.402 1.00 45.44 101 MET A CA 1
ATOM 791 C C . MET A 1 101 ? 6.885 -10.167 -8.585 1.00 45.44 101 MET A C 1
ATOM 793 O O . MET A 1 101 ? 8.042 -10.362 -8.250 1.00 45.44 101 MET A O 1
ATOM 797 N N . GLY A 1 102 ? 5.883 -10.999 -8.281 1.00 44.06 102 GLY A N 1
ATOM 798 C CA . GLY A 1 102 ? 6.019 -12.316 -7.632 1.00 44.06 102 GLY A CA 1
ATOM 799 C C . GLY A 1 102 ? 6.853 -12.397 -6.336 1.00 44.06 102 GLY A C 1
ATOM 800 O O . GLY A 1 102 ? 8.053 -12.149 -6.333 1.00 44.06 102 GLY A O 1
ATOM 801 N N . ASN A 1 103 ? 6.246 -12.835 -5.227 1.00 51.22 103 ASN A N 1
ATOM 802 C CA . ASN A 1 103 ? 6.933 -13.271 -3.990 1.00 51.22 103 ASN A CA 1
ATOM 803 C C . ASN A 1 103 ? 7.930 -12.260 -3.381 1.00 51.22 103 ASN A C 1
ATOM 805 O O . ASN A 1 103 ? 8.836 -12.622 -2.627 1.00 51.22 103 ASN A O 1
ATOM 809 N N . ASN A 1 104 ? 7.801 -10.976 -3.720 1.00 53.91 104 ASN A N 1
ATOM 810 C CA . ASN A 1 104 ? 8.655 -9.931 -3.182 1.00 53.91 104 ASN A CA 1
ATOM 811 C C . ASN A 1 104 ? 8.042 -9.402 -1.887 1.00 53.91 104 ASN A C 1
ATOM 813 O O . ASN A 1 104 ? 6.929 -8.874 -1.875 1.00 53.91 104 ASN A O 1
ATOM 817 N N . ARG A 1 105 ? 8.799 -9.542 -0.797 1.00 63.38 105 ARG A N 1
ATOM 818 C CA . ARG A 1 105 ? 8.406 -9.103 0.540 1.00 63.38 105 ARG A CA 1
ATOM 819 C C . ARG A 1 105 ? 8.929 -7.697 0.820 1.00 63.38 105 ARG A C 1
ATOM 821 O O . ARG A 1 105 ? 10.134 -7.490 0.941 1.00 63.38 105 ARG A O 1
ATOM 828 N N . TYR A 1 106 ? 8.019 -6.747 0.992 1.00 66.19 106 TYR A N 1
ATOM 829 C CA . TYR A 1 106 ? 8.318 -5.349 1.313 1.00 66.19 106 TYR A CA 1
ATOM 830 C C . TYR A 1 106 ? 8.038 -5.066 2.778 1.00 66.19 106 TYR A C 1
ATOM 832 O O . TYR A 1 106 ? 7.063 -5.586 3.295 1.00 66.19 106 TYR A O 1
ATOM 840 N N . ARG A 1 107 ? 8.853 -4.249 3.448 1.00 65.69 107 ARG A N 1
ATOM 841 C CA . ARG A 1 107 ? 8.707 -3.928 4.879 1.00 65.69 107 ARG A CA 1
ATOM 842 C C . ARG A 1 107 ? 8.484 -2.435 5.079 1.00 65.69 107 ARG A C 1
ATOM 844 O O . ARG A 1 107 ? 9.184 -1.629 4.473 1.00 65.69 107 ARG A O 1
ATOM 851 N N . PHE A 1 108 ? 7.544 -2.078 5.947 1.00 69.69 108 PHE A N 1
ATOM 852 C CA . PHE A 1 108 ? 7.115 -0.702 6.179 1.00 69.69 108 PHE A CA 1
ATOM 853 C C . PHE A 1 108 ? 7.101 -0.373 7.664 1.00 69.69 108 PHE A C 1
ATOM 855 O O . PHE A 1 108 ? 6.534 -1.124 8.450 1.00 69.69 108 PHE A O 1
ATOM 862 N N . LYS A 1 109 ? 7.650 0.796 8.006 1.00 67.75 109 LYS A N 1
ATOM 863 C CA . LYS A 1 109 ? 7.570 1.417 9.341 1.00 67.75 109 LYS A CA 1
ATOM 864 C C . LYS A 1 109 ? 6.843 2.768 9.332 1.00 67.75 109 LYS A C 1
ATOM 866 O O . LYS A 1 109 ? 6.886 3.520 10.301 1.00 67.75 109 LYS A O 1
ATOM 871 N N . SER A 1 110 ? 6.220 3.120 8.202 1.00 66.44 110 SER A N 1
ATOM 872 C CA . SER A 1 110 ? 5.472 4.375 8.071 1.00 66.44 110 SER A CA 1
ATOM 873 C C . SER A 1 110 ? 4.243 4.334 8.976 1.00 66.44 110 SER A C 1
ATOM 875 O O . SER A 1 110 ? 3.519 3.344 8.922 1.00 66.44 110 SER A O 1
ATOM 877 N N . PRO A 1 111 ? 3.933 5.397 9.739 1.00 73.00 111 PRO A N 1
ATOM 878 C CA . PRO A 1 111 ? 2.765 5.401 10.616 1.00 73.00 111 PRO A CA 1
ATOM 879 C C . PRO A 1 111 ? 1.450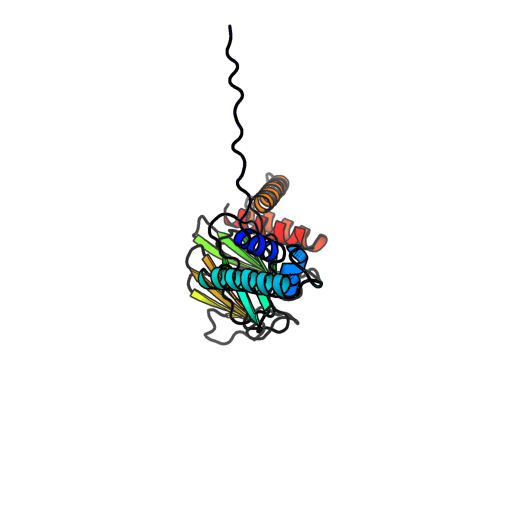 5.245 9.845 1.00 73.00 111 PRO A C 1
ATOM 881 O O . PRO A 1 111 ? 0.461 4.794 10.414 1.00 73.00 111 PRO A O 1
ATOM 884 N N . ILE A 1 112 ? 1.433 5.621 8.560 1.00 78.25 112 ILE A N 1
ATOM 885 C CA . ILE A 1 112 ? 0.312 5.393 7.651 1.00 78.25 112 ILE A CA 1
ATOM 886 C C . ILE A 1 112 ? 0.855 5.003 6.279 1.00 78.25 112 ILE A C 1
ATOM 888 O O . ILE A 1 112 ? 1.744 5.670 5.739 1.00 78.25 112 ILE A O 1
ATOM 892 N N . PHE A 1 113 ? 0.301 3.952 5.688 1.00 79.31 113 PHE A N 1
ATOM 893 C CA . PHE A 1 113 ? 0.503 3.634 4.277 1.00 79.31 113 PHE A CA 1
ATOM 894 C C . PHE A 1 113 ? -0.742 2.983 3.681 1.00 79.31 113 PHE A C 1
ATOM 896 O O . PHE A 1 113 ? -1.638 2.541 4.404 1.00 79.31 113 PHE A O 1
ATOM 903 N N . ARG A 1 114 ? -0.806 2.945 2.351 1.00 82.38 114 ARG A N 1
ATOM 904 C CA . ARG A 1 114 ? -1.958 2.437 1.612 1.00 82.38 114 ARG A CA 1
ATOM 905 C C . ARG A 1 114 ? -1.547 1.373 0.614 1.00 82.38 114 ARG A C 1
ATOM 907 O O . ARG A 1 114 ? -0.568 1.553 -0.099 1.00 82.38 114 ARG A O 1
ATOM 914 N N . LEU A 1 115 ? -2.347 0.322 0.508 1.00 83.88 115 LEU A N 1
ATOM 915 C CA . LEU A 1 115 ? -2.356 -0.597 -0.620 1.00 83.88 115 LEU A CA 1
ATOM 916 C C . LEU A 1 115 ? -3.547 -0.269 -1.511 1.00 83.88 115 LEU A C 1
ATOM 918 O O . LEU A 1 115 ? -4.661 -0.141 -1.015 1.00 83.88 115 LEU A O 1
ATOM 922 N N . ASN A 1 116 ? -3.338 -0.165 -2.813 1.00 79.94 116 ASN A N 1
ATOM 923 C CA . ASN A 1 116 ? -4.416 -0.195 -3.783 1.00 79.94 116 ASN A CA 1
ATOM 924 C C . ASN A 1 116 ? -4.452 -1.547 -4.472 1.00 79.94 116 ASN A C 1
ATOM 926 O O . ASN A 1 116 ? -3.448 -1.993 -5.031 1.00 79.94 116 ASN A O 1
ATOM 930 N N . ILE A 1 117 ? -5.641 -2.138 -4.477 1.00 79.56 117 ILE A N 1
ATOM 931 C CA . ILE A 1 117 ? -5.947 -3.353 -5.219 1.00 79.56 117 ILE A CA 1
ATOM 932 C C . ILE A 1 117 ? -7.142 -3.040 -6.119 1.00 79.56 117 ILE A C 1
ATOM 934 O O . ILE A 1 117 ? -8.293 -2.969 -5.674 1.00 79.56 117 ILE A O 1
ATOM 938 N N . GLY A 1 118 ? -6.861 -2.769 -7.393 1.00 75.06 118 GLY A N 1
ATOM 939 C CA . GLY A 1 118 ? -7.843 -2.209 -8.319 1.00 75.06 118 GLY A CA 1
ATOM 940 C C . GLY A 1 118 ? -8.360 -0.850 -7.839 1.00 75.06 118 GLY A C 1
ATOM 941 O O . GLY A 1 118 ? -7.632 0.137 -7.851 1.00 75.06 118 GLY A O 1
ATOM 942 N N . VAL A 1 119 ? -9.626 -0.814 -7.423 1.00 74.19 119 VAL A N 1
ATOM 943 C CA . VAL A 1 119 ? -10.349 0.400 -6.993 1.00 74.19 119 VAL A CA 1
ATOM 944 C C . VAL A 1 119 ? -10.476 0.525 -5.472 1.00 74.19 119 VAL A C 1
ATOM 946 O O . VAL A 1 119 ? -11.039 1.496 -4.965 1.00 74.19 119 VAL A O 1
ATOM 949 N N . LEU A 1 120 ? -9.976 -0.467 -4.734 1.00 79.62 120 LEU A N 1
ATOM 950 C CA . LEU A 1 120 ? -10.047 -0.507 -3.282 1.00 79.62 120 LEU A CA 1
ATOM 951 C C . LEU A 1 120 ? -8.726 -0.038 -2.684 1.00 79.62 120 LEU A C 1
ATOM 953 O O . LEU A 1 120 ? -7.657 -0.514 -3.066 1.00 79.62 120 LEU A O 1
ATOM 957 N N . SER A 1 121 ? -8.827 0.861 -1.713 1.00 82.12 121 SER A N 1
ATOM 958 C CA . SER A 1 121 ? -7.721 1.353 -0.908 1.00 82.12 121 SER A CA 1
ATOM 959 C C . SER A 1 121 ? -7.757 0.715 0.478 1.00 82.12 121 SER A C 1
ATOM 961 O O . SER A 1 121 ? -8.700 0.914 1.242 1.00 82.12 121 SER A O 1
ATOM 963 N N . VAL A 1 122 ? -6.714 -0.033 0.819 1.00 86.31 122 VAL A N 1
ATOM 964 C CA . VAL A 1 122 ? -6.497 -0.640 2.134 1.00 86.31 122 VAL A CA 1
ATOM 965 C C . VAL A 1 122 ? -5.455 0.184 2.872 1.00 86.31 122 VAL A C 1
ATOM 967 O O . VAL A 1 122 ? -4.307 0.261 2.448 1.00 86.31 122 VAL A O 1
ATOM 970 N N . TYR A 1 123 ? -5.840 0.811 3.971 1.00 85.81 123 TYR A N 1
ATOM 971 C CA . TYR A 1 123 ? -4.956 1.629 4.786 1.00 85.81 123 TYR A CA 1
ATOM 972 C C . TYR A 1 123 ? -4.488 0.862 6.010 1.00 85.81 123 TYR A C 1
ATOM 974 O O . TYR A 1 123 ? -5.272 0.180 6.670 1.00 85.81 123 TYR A O 1
ATOM 982 N N . PHE A 1 124 ? -3.216 1.053 6.329 1.00 86.56 124 PHE A N 1
ATOM 983 C CA . PHE A 1 124 ? -2.570 0.557 7.529 1.00 86.56 124 PHE A CA 1
ATOM 984 C C . PHE A 1 124 ? -2.159 1.752 8.363 1.00 86.56 124 PHE A C 1
ATOM 986 O O . PHE A 1 124 ? -1.454 2.631 7.870 1.00 86.56 124 PHE A O 1
ATOM 993 N N . ILE A 1 125 ? -2.635 1.793 9.600 1.00 85.94 125 ILE A N 1
ATOM 994 C CA . ILE A 1 125 ? -2.447 2.913 10.513 1.00 85.94 125 ILE A CA 1
ATOM 995 C C . ILE A 1 125 ? -1.824 2.374 11.796 1.00 85.94 125 ILE A C 1
ATOM 997 O O . ILE A 1 125 ? -2.399 1.502 12.447 1.00 85.94 125 ILE A O 1
ATOM 1001 N N . HIS A 1 126 ? -0.655 2.889 12.156 1.00 84.38 126 HIS A N 1
ATOM 1002 C CA . HIS A 1 126 ? 0.039 2.540 13.387 1.00 84.38 126 HIS A CA 1
ATOM 1003 C C . HIS A 1 126 ? -0.350 3.512 14.504 1.00 84.38 126 HIS A C 1
ATOM 1005 O O . HIS A 1 126 ? -0.105 4.718 14.415 1.00 84.38 126 HIS A O 1
ATOM 1011 N N . ASP A 1 127 ? -0.928 2.985 15.579 1.00 81.25 127 ASP A N 1
ATOM 1012 C CA . ASP A 1 127 ? -1.075 3.696 16.843 1.00 81.25 127 ASP A CA 1
ATOM 1013 C C . ASP A 1 127 ? 0.227 3.545 17.637 1.00 81.25 127 ASP A C 1
ATOM 1015 O O . ASP A 1 127 ? 0.472 2.530 18.291 1.00 81.25 127 ASP A O 1
ATOM 1019 N N . SER A 1 128 ? 1.069 4.577 17.589 1.00 70.69 128 SER A N 1
ATOM 1020 C CA . SER A 1 128 ? 2.370 4.577 18.261 1.00 70.69 128 SER A CA 1
ATOM 1021 C C . SER A 1 128 ? 2.275 4.568 19.789 1.00 70.69 128 SER A C 1
ATOM 1023 O O . SER A 1 128 ? 3.216 4.116 20.444 1.00 70.69 128 SER A O 1
ATOM 1025 N N . LYS A 1 129 ? 1.157 5.024 20.376 1.00 74.44 129 LYS A N 1
ATOM 1026 C CA . LYS A 1 129 ? 0.951 4.994 21.832 1.00 74.44 129 LYS A CA 1
ATOM 1027 C C . LYS A 1 129 ? 0.643 3.579 22.302 1.00 74.44 129 LYS A C 1
ATOM 1029 O O . LYS A 1 129 ? 1.196 3.139 23.308 1.00 74.44 129 LYS A O 1
ATOM 1034 N N . LYS A 1 130 ? -0.230 2.872 21.577 1.00 75.50 130 LYS A N 1
ATOM 1035 C CA . LYS A 1 130 ? -0.624 1.495 21.915 1.00 75.50 130 LYS A CA 1
ATOM 1036 C C . LYS A 1 130 ? 0.296 0.430 21.314 1.00 75.50 130 LYS A C 1
ATOM 1038 O O . LYS A 1 130 ? 0.233 -0.713 21.752 1.00 75.50 130 LYS A O 1
ATOM 1043 N N . LYS A 1 131 ? 1.173 0.805 20.373 1.00 76.81 131 LYS A N 1
ATOM 1044 C CA . LYS A 1 131 ? 2.006 -0.106 19.562 1.00 76.81 131 LYS A CA 1
ATOM 1045 C C . LYS A 1 131 ? 1.149 -1.136 18.825 1.00 76.81 131 LYS A C 1
ATOM 1047 O O . LYS A 1 131 ? 1.387 -2.338 18.894 1.00 76.81 131 LYS A O 1
ATOM 1052 N N . GLU A 1 132 ? 0.092 -0.650 18.184 1.00 84.81 132 GLU A N 1
ATOM 1053 C CA . GLU A 1 132 ? -0.908 -1.477 17.510 1.00 84.81 132 GLU A CA 1
ATOM 1054 C C . GLU A 1 132 ? -1.094 -1.015 16.071 1.00 84.81 132 GLU A C 1
ATOM 1056 O O . GLU A 1 132 ? -1.070 0.181 15.781 1.00 84.81 132 GLU A O 1
ATOM 1061 N N . TRP A 1 133 ? -1.333 -1.967 15.174 1.00 87.56 133 TRP A N 1
ATOM 1062 C CA . TRP A 1 133 ? -1.701 -1.677 13.797 1.00 87.56 133 TRP A CA 1
ATOM 1063 C C . TRP A 1 133 ? -3.197 -1.836 13.595 1.00 87.56 133 TRP A C 1
ATOM 1065 O O . TRP A 1 133 ? -3.818 -2.778 14.090 1.00 87.56 133 TRP A O 1
ATOM 1075 N N . PHE A 1 134 ? -3.769 -0.933 12.813 1.00 87.69 134 PHE A N 1
ATOM 1076 C CA . PHE A 1 134 ? -5.153 -0.981 12.383 1.00 87.69 134 PHE A CA 1
ATOM 1077 C C . PHE A 1 134 ? -5.210 -1.029 10.865 1.00 87.69 134 PHE A C 1
ATOM 1079 O O . PHE A 1 134 ? -4.525 -0.271 10.179 1.00 87.69 134 PHE A O 1
ATOM 1086 N N . LEU A 1 135 ? -6.047 -1.922 10.352 1.00 88.06 135 LEU A N 1
ATOM 1087 C CA . LEU A 1 135 ? -6.388 -2.011 8.942 1.00 88.06 135 LEU A CA 1
ATOM 1088 C C . LEU A 1 135 ? -7.764 -1.386 8.727 1.00 88.06 135 LEU A C 1
ATOM 1090 O O . LEU A 1 135 ? -8.677 -1.666 9.500 1.00 88.06 135 LEU A O 1
ATOM 1094 N N . THR A 1 136 ? -7.918 -0.572 7.684 1.00 84.56 136 THR A N 1
ATOM 1095 C CA . THR A 1 136 ? -9.219 -0.065 7.216 1.00 84.56 136 THR A CA 1
ATOM 1096 C C . THR A 1 136 ? -9.293 -0.118 5.690 1.00 84.56 136 THR A C 1
ATOM 1098 O O . THR A 1 136 ? -8.276 0.022 5.017 1.00 84.56 136 THR A O 1
ATOM 1101 N N . VAL A 1 137 ? -10.480 -0.348 5.126 1.00 81.62 137 VAL A N 1
ATOM 1102 C CA . VAL A 1 137 ? -10.694 -0.489 3.675 1.00 81.62 137 VAL A CA 1
ATOM 1103 C C . VAL A 1 137 ? -11.684 0.565 3.193 1.00 81.62 137 VAL A C 1
ATOM 1105 O O . VAL A 1 137 ? -12.690 0.826 3.850 1.00 81.62 137 VAL A O 1
ATOM 1108 N N . ARG A 1 138 ? -11.397 1.175 2.039 1.00 78.69 138 ARG A N 1
ATOM 1109 C CA . ARG A 1 138 ? -12.221 2.214 1.410 1.00 78.69 138 ARG A CA 1
ATOM 1110 C C . ARG A 1 138 ? -12.342 1.959 -0.091 1.00 78.69 138 ARG A C 1
ATOM 1112 O O . ARG A 1 138 ? -11.338 1.679 -0.744 1.00 78.69 138 ARG A O 1
ATOM 1119 N N . ASP A 1 139 ? -13.551 2.056 -0.638 1.00 74.25 139 ASP A N 1
ATOM 1120 C CA . ASP A 1 139 ? -13.766 2.028 -2.089 1.00 74.25 139 ASP A CA 1
ATOM 1121 C C . ASP A 1 139 ? -13.593 3.431 -2.662 1.00 74.25 139 ASP A C 1
ATOM 1123 O O . ASP A 1 139 ? -14.206 4.380 -2.185 1.00 74.25 139 ASP A O 1
ATOM 1127 N N . THR A 1 140 ? -12.750 3.574 -3.681 1.00 63.31 140 THR A N 1
ATOM 1128 C CA . THR A 1 140 ? -12.449 4.878 -4.286 1.00 63.31 140 THR A CA 1
ATOM 1129 C C . THR A 1 140 ? -13.355 5.233 -5.470 1.00 63.31 140 THR A C 1
ATOM 1131 O O . THR A 1 140 ? -13.189 6.305 -6.046 1.00 63.31 140 THR A O 1
ATOM 1134 N N . THR A 1 141 ? -14.301 4.362 -5.855 1.00 59.31 141 THR A N 1
ATOM 1135 C CA . THR A 1 141 ? -15.087 4.502 -7.099 1.00 59.31 141 THR A CA 1
ATOM 1136 C C . THR A 1 141 ? -16.575 4.752 -6.938 1.00 59.31 141 THR A C 1
ATOM 1138 O O . THR A 1 141 ? -17.142 5.480 -7.748 1.00 59.31 141 THR A O 1
ATOM 1141 N N . ILE A 1 142 ? -17.227 4.147 -5.945 1.00 55.56 142 ILE A N 1
ATOM 1142 C CA . ILE A 1 142 ? -18.698 4.184 -5.825 1.00 55.56 142 ILE A CA 1
ATOM 1143 C C . ILE A 1 142 ? -19.197 4.765 -4.501 1.00 55.56 142 ILE A C 1
ATOM 1145 O O . ILE A 1 142 ? -20.380 4.631 -4.187 1.00 55.56 142 ILE A O 1
ATOM 1149 N N . GLY A 1 143 ? -18.329 5.406 -3.713 1.00 47.88 143 GLY A N 1
ATOM 1150 C CA . GLY A 1 143 ? -18.774 6.089 -2.497 1.00 47.88 143 GLY A CA 1
ATOM 1151 C C . GLY A 1 143 ? -19.104 5.158 -1.329 1.00 47.88 143 GLY A C 1
ATOM 1152 O O . GLY A 1 143 ? -19.754 5.595 -0.384 1.00 47.88 143 GLY A O 1
ATOM 1153 N N . LYS A 1 144 ? -18.759 3.862 -1.403 1.00 53.72 144 LYS A N 1
ATOM 1154 C CA . LYS A 1 144 ? -19.087 2.886 -0.354 1.00 53.72 144 LYS A CA 1
ATOM 1155 C C . LYS A 1 144 ? -17.883 2.625 0.538 1.00 53.72 144 LYS A C 1
ATOM 1157 O O . LYS A 1 144 ? -16.935 1.946 0.151 1.00 53.72 144 LYS A O 1
ATOM 1162 N N . ASP A 1 145 ? -17.962 3.105 1.772 1.00 54.38 145 ASP A N 1
ATOM 1163 C CA . ASP A 1 145 ? -17.010 2.722 2.806 1.00 54.38 145 ASP A CA 1
ATOM 1164 C C . ASP A 1 145 ? -17.275 1.276 3.243 1.00 54.38 145 ASP A C 1
ATOM 1166 O O . ASP A 1 145 ? -18.245 0.965 3.936 1.00 54.38 145 ASP A O 1
ATOM 1170 N N . TYR A 1 146 ? -16.374 0.373 2.856 1.00 58.78 146 TYR A N 1
ATOM 1171 C CA . TYR A 1 146 ? -16.299 -0.984 3.394 1.00 58.78 146 TYR A CA 1
ATOM 1172 C C . TYR A 1 146 ? -15.489 -0.954 4.690 1.00 58.78 146 TYR A C 1
ATOM 1174 O O . TYR A 1 146 ? -14.401 -1.517 4.772 1.00 58.78 146 TYR A O 1
ATOM 1182 N N . CYS A 1 147 ? -15.947 -0.224 5.705 1.00 58.56 147 CYS A N 1
ATOM 1183 C CA . CYS A 1 147 ? -15.117 -0.033 6.888 1.00 58.56 147 CYS A CA 1
ATOM 1184 C C . CYS A 1 147 ? -15.036 -1.333 7.709 1.00 58.56 147 CYS A C 1
ATOM 1186 O O . CYS A 1 147 ? -15.930 -1.628 8.501 1.00 58.56 147 CYS A O 1
ATOM 1188 N N . LEU A 1 148 ? -13.949 -2.099 7.560 1.00 57.03 148 LEU A N 1
ATOM 1189 C CA . LEU A 1 148 ? -13.559 -3.103 8.549 1.00 57.03 148 LEU A CA 1
ATOM 1190 C C . LEU A 1 148 ? -12.283 -2.653 9.261 1.00 57.03 148 LEU A C 1
ATOM 1192 O O . LEU A 1 148 ? -11.174 -2.947 8.824 1.00 57.03 148 LEU A O 1
ATOM 1196 N N . ALA A 1 149 ? -12.473 -1.925 10.364 1.00 67.81 149 ALA A N 1
ATOM 1197 C CA . ALA A 1 149 ? -11.418 -1.571 11.303 1.00 67.81 149 ALA A CA 1
ATOM 1198 C C . ALA A 1 149 ? -10.989 -2.828 12.065 1.00 67.81 149 ALA A C 1
ATOM 1200 O O . ALA A 1 149 ? -11.658 -3.264 13.004 1.00 67.81 149 ALA A O 1
ATOM 1201 N N . ARG A 1 150 ? -9.882 -3.432 11.642 1.00 79.88 150 ARG A N 1
ATOM 1202 C CA . ARG A 1 150 ? -9.335 -4.623 12.284 1.00 79.88 150 ARG A CA 1
ATOM 1203 C C . ARG A 1 150 ? -8.019 -4.289 12.958 1.00 79.88 150 ARG A C 1
ATOM 1205 O O . ARG A 1 150 ? -7.081 -3.844 12.303 1.00 79.88 150 ARG A O 1
ATOM 1212 N N . ARG A 1 151 ? -7.945 -4.554 14.260 1.00 87.19 151 ARG A N 1
ATOM 1213 C CA . ARG A 1 151 ? -6.677 -4.547 14.985 1.00 87.19 151 ARG A CA 1
ATOM 1214 C C . ARG A 1 151 ? -5.830 -5.727 14.514 1.00 87.19 151 ARG A C 1
ATOM 1216 O O . ARG A 1 151 ? -6.284 -6.870 14.560 1.00 87.19 151 ARG A O 1
ATOM 1223 N N . LEU A 1 152 ? -4.604 -5.441 14.106 1.00 88.69 152 LEU A N 1
ATOM 1224 C CA . LEU A 1 152 ? -3.591 -6.423 13.759 1.00 88.69 152 LEU A CA 1
ATOM 1225 C C . LEU A 1 152 ? -2.601 -6.533 14.923 1.00 88.69 152 LEU A C 1
ATOM 1227 O O . LEU A 1 152 ? -2.040 -5.542 15.388 1.00 88.69 152 LEU A O 1
ATOM 1231 N N . ARG A 1 153 ? -2.430 -7.754 15.421 1.00 88.50 153 ARG A N 1
ATOM 1232 C CA . ARG A 1 153 ? -1.363 -8.146 16.352 1.00 88.50 153 ARG A CA 1
ATOM 1233 C C . ARG A 1 153 ? -0.185 -8.720 15.573 1.00 88.50 153 ARG A C 1
ATOM 1235 O O . ARG A 1 153 ? -0.365 -9.094 14.417 1.00 88.50 153 ARG A O 1
ATOM 1242 N N . ASP A 1 154 ? 0.964 -8.858 16.221 1.00 89.69 154 ASP A N 1
ATOM 1243 C CA . ASP A 1 154 ? 2.103 -9.576 15.645 1.00 89.69 154 ASP A CA 1
ATOM 1244 C C . ASP A 1 154 ? 1.685 -10.959 15.135 1.00 89.69 154 ASP A C 1
ATOM 1246 O O . ASP A 1 154 ? 0.948 -11.689 15.803 1.00 89.69 154 ASP A O 1
ATOM 1250 N N . GLY A 1 155 ? 2.129 -11.296 13.927 1.00 90.44 155 GLY A N 1
ATOM 1251 C CA . GLY A 1 155 ? 1.730 -12.520 13.243 1.00 90.44 155 GLY A CA 1
ATOM 1252 C C . GLY A 1 155 ? 1.534 -12.338 11.743 1.00 90.44 155 GLY A C 1
ATOM 1253 O O . GLY A 1 155 ? 1.712 -11.251 11.189 1.00 90.44 155 GLY A O 1
ATOM 1254 N N . GLN A 1 156 ? 1.178 -13.436 11.082 1.00 91.75 156 GLN A N 1
ATOM 1255 C CA . GLN A 1 156 ? 0.950 -13.474 9.644 1.00 91.75 156 GLN A CA 1
ATOM 1256 C C . GLN A 1 156 ? -0.547 -13.447 9.340 1.00 91.75 156 GLN A C 1
ATOM 1258 O O . GLN A 1 156 ? -1.306 -14.221 9.918 1.00 91.75 156 GLN A O 1
ATOM 1263 N N . TYR A 1 157 ? -0.945 -12.579 8.414 1.00 92.38 157 TYR A N 1
ATOM 1264 C CA . TYR A 1 157 ? -2.310 -12.443 7.922 1.00 92.38 157 TYR A CA 1
ATOM 1265 C C . TYR A 1 157 ? -2.357 -12.699 6.428 1.00 92.38 157 TYR A C 1
ATOM 1267 O O . TYR A 1 157 ? -1.391 -12.440 5.713 1.00 92.38 157 TYR A O 1
ATOM 1275 N N . LEU A 1 158 ? -3.510 -13.152 5.960 1.00 91.94 158 LEU A N 1
ATOM 1276 C CA . LEU A 1 158 ? -3.782 -13.332 4.544 1.00 91.94 158 LEU A CA 1
ATOM 1277 C C . LEU A 1 158 ? -4.951 -12.433 4.149 1.00 91.94 158 LEU A C 1
ATOM 1279 O O . LEU A 1 158 ? -5.984 -12.440 4.813 1.00 91.94 158 LEU A O 1
ATOM 1283 N N . LEU A 1 159 ? -4.788 -11.651 3.087 1.00 90.62 159 LEU A N 1
ATOM 1284 C CA . LEU A 1 159 ? -5.841 -10.815 2.517 1.00 90.62 159 LEU A CA 1
ATOM 1285 C C . LEU A 1 159 ? -6.323 -11.412 1.203 1.00 90.62 159 LEU A C 1
ATOM 1287 O O . LEU A 1 159 ? -5.524 -11.809 0.356 1.00 90.62 159 LEU A O 1
ATOM 1291 N N . GLY A 1 160 ? -7.633 -11.400 0.991 1.00 90.38 160 GLY A N 1
ATOM 1292 C CA . GLY A 1 160 ? -8.200 -11.837 -0.276 1.00 90.38 160 GLY A CA 1
ATOM 1293 C C . GLY A 1 160 ? -9.717 -11.767 -0.314 1.00 90.38 160 GLY A C 1
ATOM 1294 O O . GLY A 1 160 ? -10.361 -11.218 0.575 1.00 90.38 160 GLY A O 1
ATOM 1295 N N . ASN A 1 161 ? -10.293 -12.342 -1.362 1.00 90.00 161 ASN A N 1
ATOM 1296 C CA . ASN A 1 161 ? -11.721 -12.282 -1.661 1.00 90.00 161 ASN A CA 1
ATOM 1297 C C . ASN A 1 161 ? -12.452 -13.621 -1.437 1.00 90.00 161 ASN A C 1
ATOM 1299 O O . ASN A 1 161 ? -13.640 -13.748 -1.732 1.00 90.00 161 ASN A O 1
ATOM 1303 N N . ARG A 1 162 ? -11.778 -14.662 -0.923 1.00 90.00 162 ARG A N 1
ATOM 1304 C CA . ARG A 1 162 ? -12.479 -15.894 -0.520 1.00 90.00 162 ARG A CA 1
ATOM 1305 C C . ARG A 1 162 ? -13.326 -15.669 0.744 1.00 90.00 162 ARG A C 1
ATOM 1307 O O . ARG A 1 162 ? -12.979 -14.801 1.545 1.00 90.00 162 ARG A O 1
ATOM 1314 N N . PRO A 1 163 ? -14.413 -16.433 0.946 1.00 87.75 163 PRO A N 1
ATOM 1315 C CA . PRO A 1 163 ? -15.142 -16.445 2.212 1.00 87.75 163 PRO A CA 1
ATOM 1316 C C . PRO A 1 163 ? -14.247 -16.857 3.390 1.00 87.75 163 PRO A C 1
ATOM 1318 O O . PRO A 1 163 ? -13.349 -17.689 3.227 1.00 87.75 163 PRO A O 1
ATOM 1321 N N . ILE A 1 164 ? -14.511 -16.289 4.570 1.00 86.50 164 ILE A N 1
ATOM 1322 C CA . ILE A 1 164 ? -13.847 -16.671 5.826 1.00 86.50 164 ILE A CA 1
ATOM 1323 C C . ILE A 1 164 ? -14.326 -18.073 6.234 1.00 86.50 164 ILE A C 1
ATOM 1325 O O . ILE A 1 164 ? -15.531 -18.302 6.350 1.00 86.50 164 ILE A O 1
ATOM 1329 N N . ALA A 1 165 ? -13.394 -19.002 6.458 1.00 86.25 165 ALA A N 1
ATOM 1330 C CA . ALA A 1 165 ? -13.693 -20.327 6.998 1.00 86.25 165 ALA A CA 1
ATOM 1331 C C . ALA A 1 165 ? -13.646 -20.333 8.540 1.00 86.25 165 ALA A C 1
ATOM 1333 O O . ALA A 1 165 ? -13.100 -19.430 9.174 1.00 86.25 165 ALA A O 1
ATOM 1334 N N . ALA A 1 166 ? -14.209 -21.362 9.178 1.00 84.19 166 ALA A N 1
ATOM 1335 C CA . ALA A 1 166 ? -14.049 -21.536 10.621 1.00 84.19 166 ALA A CA 1
ATOM 1336 C C . ALA A 1 166 ? -12.565 -21.780 10.963 1.00 84.19 166 ALA A C 1
ATOM 1338 O O . ALA A 1 166 ? -11.930 -22.635 10.351 1.00 84.19 166 ALA A O 1
ATOM 1339 N N . GLY A 1 167 ? -12.022 -21.033 11.929 1.00 80.06 167 GLY A N 1
ATOM 1340 C CA . GLY A 1 167 ? -10.608 -21.116 12.328 1.00 80.06 167 GLY A CA 1
ATOM 1341 C C . GLY A 1 167 ? -9.647 -20.229 11.525 1.00 80.06 167 GLY A C 1
ATOM 1342 O O . GLY A 1 167 ? -8.467 -20.173 11.854 1.00 80.06 167 GLY A O 1
ATOM 1343 N N . ASP A 1 168 ? -10.134 -19.479 10.530 1.00 86.12 168 ASP A N 1
ATOM 1344 C CA . ASP A 1 168 ? -9.340 -18.522 9.743 1.00 86.12 168 ASP A CA 1
ATOM 1345 C C . ASP A 1 168 ? -9.146 -17.187 10.484 1.00 86.12 168 ASP A C 1
ATOM 1347 O O . ASP A 1 168 ? -9.430 -16.093 9.986 1.00 86.12 168 ASP A O 1
ATOM 1351 N N . GLU A 1 169 ? -8.657 -17.268 11.720 1.00 84.75 169 GLU A N 1
ATOM 1352 C CA . GLU A 1 169 ? -8.552 -16.116 12.613 1.00 84.75 169 GLU A CA 1
ATOM 1353 C C . GLU A 1 169 ? -7.665 -15.011 12.057 1.00 84.75 169 GLU A C 1
ATOM 1355 O O . GLU A 1 169 ? -7.885 -13.872 12.433 1.00 84.75 169 GLU A O 1
ATOM 1360 N N . ASN A 1 170 ? -6.733 -15.301 11.142 1.00 89.94 170 ASN A N 1
ATOM 1361 C CA . ASN A 1 170 ? -5.814 -14.333 10.532 1.00 89.94 170 ASN A CA 1
ATOM 1362 C C . ASN A 1 170 ? -6.119 -14.012 9.060 1.00 89.94 170 ASN A C 1
ATOM 1364 O O . ASN A 1 170 ? -5.341 -13.329 8.393 1.00 89.94 170 ASN A O 1
ATOM 1368 N N . TYR A 1 171 ? -7.264 -14.453 8.544 1.00 90.94 171 TYR A N 1
ATOM 1369 C CA . TYR A 1 171 ? -7.692 -14.101 7.197 1.00 90.94 171 TYR A CA 1
ATOM 1370 C C . TYR A 1 171 ? -8.549 -12.825 7.215 1.00 90.94 171 TYR A C 1
ATOM 1372 O O . TYR A 1 171 ? -9.481 -12.690 8.012 1.00 90.94 171 TYR A O 1
ATOM 1380 N N . VAL A 1 172 ? -8.222 -11.859 6.357 1.00 88.62 172 VAL A N 1
ATOM 1381 C CA . VAL A 1 172 ? -8.938 -10.590 6.184 1.00 88.62 172 VAL A CA 1
ATOM 1382 C C . VAL A 1 172 ? -9.636 -10.623 4.831 1.00 88.62 172 VAL A C 1
ATOM 1384 O O . VAL A 1 172 ? -9.019 -10.428 3.783 1.00 88.62 172 VAL A O 1
ATOM 1387 N N . GLN A 1 173 ? -10.944 -10.868 4.860 1.00 87.69 173 GLN A N 1
ATOM 1388 C CA . GLN A 1 173 ? -11.750 -10.849 3.649 1.00 87.69 173 GLN A CA 1
ATOM 1389 C C . GLN A 1 173 ? -11.975 -9.412 3.173 1.00 87.69 173 GLN A C 1
ATOM 1391 O O . GLN A 1 173 ? -12.517 -8.581 3.900 1.00 87.69 173 GLN A O 1
ATOM 1396 N N . ILE A 1 174 ? -11.621 -9.153 1.920 1.00 83.44 174 ILE A N 1
ATOM 1397 C CA . ILE A 1 174 ? -11.919 -7.924 1.198 1.00 83.44 174 ILE A CA 1
ATOM 1398 C C . ILE A 1 174 ? -12.684 -8.301 -0.067 1.00 83.44 174 ILE A C 1
ATOM 1400 O O . ILE A 1 174 ? -12.136 -8.878 -1.007 1.00 83.44 174 ILE A O 1
ATOM 1404 N N . ALA A 1 175 ? -13.975 -7.975 -0.077 1.00 79.06 175 ALA A N 1
ATOM 1405 C CA . ALA A 1 175 ? -14.838 -8.240 -1.215 1.00 79.06 175 ALA A CA 1
ATOM 1406 C C . ALA A 1 175 ? -14.561 -7.233 -2.339 1.00 79.06 175 ALA A C 1
ATOM 1408 O O . ALA A 1 175 ? -14.833 -6.045 -2.191 1.00 79.06 175 ALA A O 1
ATOM 1409 N N . GLY A 1 176 ? -14.046 -7.699 -3.477 1.00 77.31 176 GLY A N 1
ATOM 1410 C CA . GLY A 1 176 ? -13.749 -6.822 -4.608 1.00 77.31 176 GLY A CA 1
ATOM 1411 C C . GLY A 1 176 ? -13.508 -7.581 -5.905 1.00 77.31 176 GLY A C 1
ATOM 1412 O O . GLY A 1 176 ? -12.834 -8.605 -5.920 1.00 77.31 176 GLY A O 1
ATOM 1413 N N . ARG A 1 177 ? -14.030 -7.065 -7.024 1.00 76.56 177 ARG A N 1
ATOM 1414 C CA . ARG A 1 177 ? -13.931 -7.719 -8.346 1.00 76.56 177 ARG A CA 1
ATOM 1415 C C . ARG A 1 177 ? -12.487 -7.971 -8.798 1.00 76.56 177 ARG A C 1
ATOM 1417 O O . ARG A 1 177 ? -12.243 -8.919 -9.533 1.00 76.56 177 ARG A O 1
ATOM 1424 N N . TYR A 1 178 ? -11.557 -7.123 -8.367 1.00 80.94 178 TYR A N 1
ATOM 1425 C CA . TYR A 1 178 ? -10.144 -7.175 -8.755 1.00 80.94 178 TYR A CA 1
ATOM 1426 C C . TYR A 1 178 ? -9.248 -7.863 -7.717 1.00 80.94 178 TYR A C 1
ATOM 1428 O O . TYR A 1 178 ? -8.033 -7.903 -7.898 1.00 80.94 178 TYR A O 1
ATOM 1436 N N . ILE A 1 179 ? -9.836 -8.402 -6.645 1.00 84.81 179 ILE A N 1
ATOM 1437 C CA . ILE A 1 179 ? -9.117 -9.065 -5.560 1.00 84.81 179 ILE A CA 1
ATOM 1438 C C . ILE A 1 179 ? -9.214 -10.577 -5.756 1.00 84.81 179 ILE A C 1
ATOM 1440 O O . ILE A 1 179 ? -10.303 -11.138 -5.909 1.00 84.81 179 ILE A O 1
ATOM 1444 N N . GLU A 1 180 ? -8.059 -11.233 -5.737 1.00 88.00 180 GLU A N 1
ATOM 1445 C CA . GLU A 1 180 ? -7.960 -12.689 -5.826 1.00 88.00 180 GLU A CA 1
ATOM 1446 C C . GLU A 1 180 ? -8.347 -13.366 -4.508 1.00 88.00 180 GLU A C 1
ATOM 1448 O O . GLU A 1 180 ? -8.443 -12.726 -3.462 1.00 88.00 180 GLU A O 1
ATOM 1453 N N . LYS A 1 181 ? -8.580 -14.683 -4.537 1.00 89.81 181 LYS A N 1
ATOM 1454 C CA . LYS A 1 181 ? -8.957 -15.445 -3.335 1.00 89.81 181 LYS A CA 1
ATOM 1455 C C . LYS A 1 181 ? -7.927 -15.300 -2.216 1.00 89.81 181 LYS A C 1
ATOM 1457 O O . LYS A 1 181 ? -8.324 -15.153 -1.069 1.00 89.81 181 LYS A O 1
ATOM 1462 N N . GLU A 1 182 ? -6.647 -15.302 -2.571 1.00 90.06 182 GLU A N 1
ATOM 1463 C CA . GLU A 1 182 ? -5.505 -15.150 -1.671 1.00 90.06 182 GLU A CA 1
ATOM 1464 C C . GLU A 1 182 ? -4.533 -14.172 -2.323 1.00 90.06 182 GLU A C 1
ATOM 1466 O O . GLU A 1 182 ? -3.634 -14.563 -3.057 1.00 90.06 182 GLU A O 1
ATOM 1471 N N . HIS A 1 183 ? -4.802 -12.882 -2.147 1.00 87.81 183 HIS A N 1
ATOM 1472 C CA . HIS A 1 183 ? -4.175 -11.834 -2.941 1.00 87.81 183 HIS A CA 1
ATOM 1473 C C . HIS A 1 183 ? -2.788 -11.457 -2.407 1.00 87.81 183 HIS A C 1
ATOM 1475 O O . HIS A 1 183 ? -1.834 -11.312 -3.168 1.00 87.81 183 HIS A O 1
ATOM 1481 N N . LEU A 1 184 ? -2.668 -11.304 -1.088 1.00 88.50 184 LEU A N 1
ATOM 1482 C CA . LEU A 1 184 ? -1.402 -10.953 -0.454 1.00 88.50 184 LEU A CA 1
ATOM 1483 C C . LEU A 1 184 ? -1.312 -11.489 0.971 1.00 88.50 184 LEU A C 1
ATOM 1485 O O . LEU A 1 184 ? -2.331 -11.653 1.648 1.00 88.50 184 LEU A O 1
ATOM 1489 N N . ALA A 1 185 ? -0.086 -11.686 1.442 1.00 89.19 185 ALA A N 1
ATOM 1490 C CA . ALA A 1 185 ? 0.223 -11.936 2.839 1.00 89.19 185 ALA A CA 1
ATOM 1491 C C . ALA A 1 185 ? 0.766 -10.673 3.515 1.00 89.19 185 ALA A C 1
ATOM 1493 O O . ALA A 1 185 ? 1.513 -9.886 2.931 1.00 89.19 185 ALA A O 1
ATOM 1494 N N . LEU A 1 186 ? 0.411 -10.507 4.785 1.00 89.88 186 LEU A N 1
ATOM 1495 C CA . LEU A 1 186 ? 0.975 -9.507 5.680 1.00 89.88 186 LEU A CA 1
ATOM 1496 C C . LEU A 1 186 ? 1.722 -10.213 6.804 1.00 89.88 186 LEU A C 1
ATOM 1498 O O . LEU A 1 186 ? 1.249 -11.218 7.322 1.00 89.88 186 LEU A O 1
ATOM 1502 N N . THR A 1 187 ? 2.847 -9.669 7.244 1.00 87.94 187 THR A N 1
ATOM 1503 C CA . THR A 1 187 ? 3.498 -10.075 8.494 1.00 87.94 187 THR A CA 1
ATOM 1504 C C . THR A 1 187 ? 3.685 -8.855 9.372 1.00 87.94 187 THR A C 1
ATOM 1506 O O . THR A 1 187 ? 4.458 -7.970 9.024 1.00 87.94 187 THR A O 1
ATOM 1509 N N . VAL A 1 188 ? 2.997 -8.808 10.505 1.00 88.94 188 VAL A N 1
ATOM 1510 C CA . VAL A 1 188 ? 3.131 -7.733 11.492 1.00 88.94 188 VAL A CA 1
ATOM 1511 C C . VAL A 1 188 ? 4.173 -8.140 12.529 1.00 88.94 188 VAL A C 1
ATOM 1513 O O . VAL A 1 188 ? 4.143 -9.268 13.022 1.00 88.94 188 VAL A O 1
ATOM 1516 N N . SER A 1 189 ? 5.106 -7.238 12.825 1.00 83.25 189 SER A N 1
ATOM 1517 C CA . SER A 1 189 ? 6.167 -7.427 13.814 1.00 83.25 189 SER A CA 1
ATOM 1518 C C . SER A 1 189 ? 6.486 -6.091 14.485 1.00 83.25 189 SER A C 1
ATOM 1520 O O . SER A 1 189 ? 7.334 -5.336 14.006 1.00 83.25 189 SER A O 1
ATOM 1522 N N . GLY A 1 190 ? 5.818 -5.792 15.597 1.00 83.25 190 GLY A N 1
ATOM 1523 C CA . GLY A 1 190 ? 5.968 -4.528 16.310 1.00 83.25 190 GLY A CA 1
ATOM 1524 C C . GLY A 1 190 ? 5.513 -3.338 15.464 1.00 83.25 190 GLY A C 1
ATOM 1525 O O . GLY A 1 190 ? 4.357 -3.255 15.055 1.00 83.25 190 GLY A O 1
ATOM 1526 N N . ASP A 1 191 ? 6.428 -2.410 15.189 1.00 76.19 191 ASP A N 1
ATOM 1527 C CA . ASP A 1 191 ? 6.189 -1.220 14.364 1.00 76.19 191 ASP A CA 1
ATOM 1528 C C . ASP A 1 191 ? 6.445 -1.458 12.866 1.00 76.19 191 ASP A C 1
ATOM 1530 O O . ASP A 1 191 ? 6.514 -0.505 12.091 1.00 76.19 191 ASP A O 1
ATOM 1534 N N . GLU A 1 192 ? 6.593 -2.718 12.450 1.00 79.38 192 GLU A N 1
ATOM 1535 C CA . GLU A 1 192 ? 6.854 -3.101 11.067 1.00 79.38 192 GLU A CA 1
ATOM 1536 C C . GLU A 1 192 ? 5.717 -3.957 10.498 1.00 79.38 192 GLU A C 1
ATOM 1538 O O . GLU A 1 192 ? 5.266 -4.921 11.122 1.00 79.38 192 GLU A O 1
ATOM 1543 N N . ILE A 1 193 ? 5.295 -3.645 9.270 1.00 81.88 193 ILE A N 1
ATOM 1544 C CA . ILE A 1 193 ? 4.461 -4.529 8.451 1.00 81.88 193 ILE A CA 1
ATOM 1545 C C . ILE A 1 193 ? 5.252 -4.962 7.229 1.00 81.88 193 ILE A C 1
ATOM 1547 O O . ILE A 1 193 ? 5.708 -4.133 6.444 1.00 81.88 193 ILE A O 1
ATOM 1551 N N . ALA A 1 194 ? 5.370 -6.271 7.046 1.00 81.19 194 ALA A N 1
ATOM 1552 C CA . ALA A 1 194 ? 5.845 -6.877 5.819 1.00 81.19 194 ALA A CA 1
ATOM 1553 C C . ALA A 1 194 ? 4.669 -7.259 4.908 1.00 81.19 194 ALA A C 1
ATOM 1555 O O . ALA A 1 194 ? 3.651 -7.720 5.413 1.00 81.19 194 ALA A O 1
ATOM 1556 N N . ILE A 1 195 ? 4.805 -7.103 3.594 1.00 83.56 195 ILE A N 1
ATOM 1557 C CA . ILE A 1 195 ? 3.747 -7.327 2.600 1.00 83.56 195 ILE A CA 1
ATOM 1558 C C . ILE A 1 195 ? 4.318 -8.116 1.441 1.00 83.56 195 ILE A C 1
ATOM 1560 O O . ILE A 1 195 ? 5.370 -7.757 0.914 1.00 83.56 195 ILE A O 1
ATOM 1564 N N . GLU A 1 196 ? 3.608 -9.157 1.042 1.00 82.38 196 GLU A N 1
ATOM 1565 C CA . GLU A 1 196 ? 3.985 -10.042 -0.049 1.00 82.38 196 GLU A CA 1
ATOM 1566 C C . GLU A 1 196 ? 2.779 -10.258 -0.964 1.00 82.38 196 GLU A C 1
ATOM 1568 O O . GLU A 1 196 ? 1.766 -10.808 -0.540 1.00 82.38 196 GLU A O 1
ATOM 1573 N N . ASP A 1 197 ? 2.872 -9.789 -2.210 1.00 81.94 197 ASP A N 1
ATOM 1574 C CA . ASP A 1 197 ? 1.868 -10.055 -3.245 1.00 81.94 197 ASP A CA 1
ATOM 1575 C C . ASP A 1 197 ? 2.070 -11.471 -3.794 1.00 81.94 197 ASP A C 1
ATOM 1577 O O . ASP A 1 197 ? 3.182 -11.838 -4.189 1.00 81.94 197 ASP A O 1
ATOM 1581 N N . HIS A 1 198 ? 0.999 -12.263 -3.845 1.00 83.56 198 HIS A N 1
ATOM 1582 C CA . HIS A 1 198 ? 1.039 -13.661 -4.286 1.00 83.56 198 HIS A CA 1
ATOM 1583 C C . HIS A 1 198 ? 1.035 -13.806 -5.817 1.00 83.56 198 HIS A C 1
ATOM 1585 O O . HIS A 1 198 ? 0.404 -14.703 -6.372 1.00 83.56 198 HIS A O 1
ATOM 1591 N N . ASN A 1 199 ? 1.754 -12.920 -6.508 1.00 74.19 199 ASN A N 1
ATOM 1592 C CA . ASN A 1 199 ? 1.851 -12.864 -7.964 1.00 74.19 199 ASN A CA 1
ATOM 1593 C C . ASN A 1 199 ? 0.489 -12.718 -8.659 1.00 74.19 199 ASN A C 1
ATOM 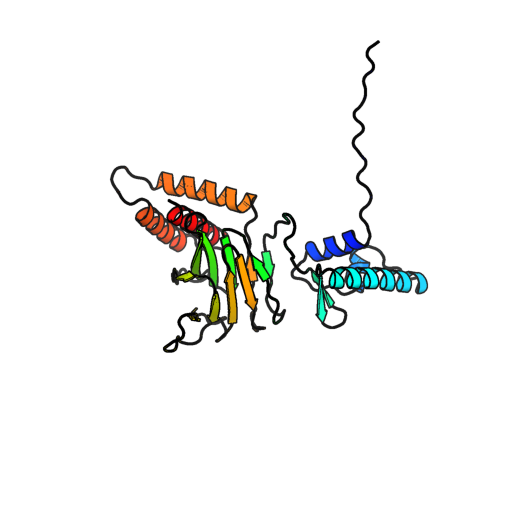1595 O O . ASN A 1 199 ? 0.176 -13.415 -9.627 1.00 74.19 199 ASN A O 1
ATOM 1599 N N . THR A 1 200 ? -0.331 -11.815 -8.138 1.00 74.62 200 THR A N 1
ATOM 1600 C CA . THR A 1 200 ? -1.706 -11.646 -8.598 1.00 74.62 200 THR A CA 1
ATOM 1601 C C . THR A 1 200 ? -1.758 -10.911 -9.935 1.00 74.62 200 THR A C 1
ATOM 1603 O O . THR A 1 200 ? -0.935 -10.037 -10.223 1.00 74.62 200 THR A O 1
ATOM 1606 N N . ALA A 1 201 ? -2.755 -11.225 -10.762 1.00 73.44 201 ALA A N 1
ATOM 1607 C CA . ALA A 1 201 ? -2.869 -10.695 -12.122 1.00 73.44 201 ALA A CA 1
ATOM 1608 C C . ALA A 1 201 ? -3.066 -9.170 -12.161 1.00 73.44 201 ALA A C 1
ATOM 1610 O O . ALA A 1 201 ? -2.569 -8.496 -13.062 1.00 73.44 201 ALA A O 1
ATOM 1611 N N . ASN A 1 202 ? -3.789 -8.624 -11.179 1.00 73.56 202 ASN A N 1
ATOM 1612 C CA . ASN A 1 202 ? -4.013 -7.179 -11.059 1.00 73.56 202 ASN A CA 1
ATOM 1613 C C . ASN A 1 202 ? -2.915 -6.486 -10.246 1.00 73.56 202 ASN A C 1
ATOM 1615 O O . ASN A 1 202 ? -2.753 -5.268 -10.352 1.00 73.56 202 ASN A O 1
ATOM 1619 N N . GLY A 1 203 ? -2.169 -7.265 -9.460 1.00 75.00 203 GLY A N 1
ATOM 1620 C CA . GLY A 1 203 ? -1.113 -6.784 -8.600 1.00 75.00 203 GLY A CA 1
ATOM 1621 C C . GLY A 1 203 ? -1.578 -5.853 -7.480 1.00 75.00 203 GLY A C 1
ATOM 1622 O O . GLY A 1 203 ? -2.706 -5.359 -7.448 1.00 75.00 203 GLY A O 1
ATOM 1623 N N . THR A 1 204 ? -0.642 -5.549 -6.588 1.00 76.88 204 THR A N 1
ATOM 1624 C CA . THR A 1 204 ? -0.840 -4.583 -5.507 1.00 76.88 204 THR A CA 1
ATOM 1625 C C . THR A 1 204 ? -0.022 -3.318 -5.765 1.00 76.88 204 THR A C 1
ATOM 1627 O O . THR A 1 204 ? 1.173 -3.375 -6.049 1.00 76.88 204 THR A O 1
ATOM 1630 N N . ARG A 1 205 ? -0.623 -2.135 -5.647 1.00 76.56 205 ARG A N 1
ATOM 1631 C CA . ARG A 1 205 ? 0.120 -0.864 -5.590 1.00 76.56 205 ARG A CA 1
ATOM 1632 C C . ARG A 1 205 ? 0.232 -0.416 -4.143 1.00 76.56 205 ARG A C 1
ATOM 1634 O O . ARG A 1 205 ? -0.703 -0.592 -3.382 1.00 76.56 205 ARG A O 1
ATOM 1641 N N . ILE A 1 206 ? 1.340 0.204 -3.780 1.00 75.06 206 ILE A N 1
ATOM 1642 C CA . ILE A 1 206 ? 1.548 0.850 -2.490 1.00 75.06 206 ILE A CA 1
ATOM 1643 C C . ILE A 1 206 ? 1.705 2.342 -2.680 1.00 75.06 206 ILE A C 1
ATOM 1645 O O . ILE A 1 206 ? 2.428 2.807 -3.555 1.00 75.06 206 ILE A O 1
ATOM 1649 N N . ASP A 1 207 ? 1.054 3.102 -1.820 1.00 70.38 207 ASP A N 1
ATOM 1650 C CA . ASP A 1 207 ? 1.226 4.538 -1.742 1.00 70.38 207 ASP A CA 1
ATOM 1651 C C . ASP A 1 207 ? 1.634 4.899 -0.316 1.00 70.38 207 ASP A C 1
ATOM 1653 O O . ASP A 1 207 ? 1.009 4.485 0.667 1.00 70.38 207 ASP A O 1
ATOM 1657 N N . LEU A 1 208 ? 2.733 5.636 -0.223 1.00 67.75 208 LEU A N 1
ATOM 1658 C CA . LEU A 1 208 ? 3.354 6.048 1.026 1.00 67.75 208 LEU A CA 1
ATOM 1659 C C . LEU A 1 208 ? 3.247 7.565 1.129 1.00 67.75 208 LEU A C 1
ATOM 1661 O O . LEU A 1 208 ? 3.350 8.281 0.136 1.00 67.75 208 LEU A O 1
ATOM 1665 N N . LEU A 1 209 ? 3.037 8.061 2.345 1.00 62.31 209 LEU A N 1
ATOM 1666 C CA . LEU A 1 209 ? 3.109 9.492 2.600 1.00 62.31 209 LEU A CA 1
ATOM 1667 C C . LEU A 1 209 ? 4.555 9.878 2.900 1.00 62.31 209 LEU A C 1
ATOM 1669 O O . LEU A 1 209 ? 5.208 9.263 3.744 1.00 62.31 209 LEU A O 1
ATOM 1673 N N . THR A 1 210 ? 5.040 10.937 2.251 1.00 63.16 210 THR A N 1
ATOM 1674 C CA . THR A 1 210 ? 6.267 11.614 2.688 1.00 63.16 210 THR A CA 1
ATOM 1675 C C . THR A 1 210 ? 6.058 12.214 4.077 1.00 63.16 210 THR A C 1
ATOM 1677 O O . THR A 1 210 ? 4.919 12.441 4.495 1.00 63.16 210 THR A O 1
ATOM 1680 N N . LYS A 1 211 ? 7.142 12.505 4.808 1.00 66.06 211 LYS A N 1
ATOM 1681 C CA . LYS A 1 211 ? 7.032 13.181 6.113 1.00 66.06 211 LYS A CA 1
ATOM 1682 C C . LYS A 1 211 ? 6.309 14.522 5.970 1.00 66.06 211 LYS A C 1
ATOM 1684 O O . LYS A 1 211 ? 5.432 14.840 6.768 1.00 66.06 211 LYS A O 1
ATOM 1689 N N . GLU A 1 212 ? 6.631 15.269 4.917 1.00 62.62 212 GLU A N 1
ATOM 1690 C CA . GLU A 1 212 ? 5.996 16.538 4.576 1.00 62.62 212 GLU A CA 1
ATOM 1691 C C . GLU A 1 212 ? 4.519 16.342 4.218 1.00 62.62 212 GLU A C 1
ATOM 1693 O O . GLU A 1 212 ? 3.665 17.092 4.687 1.00 62.62 212 GLU A O 1
ATOM 1698 N N . GLY A 1 213 ? 4.195 15.320 3.420 1.00 64.06 213 GLY A N 1
ATOM 1699 C CA . GLY A 1 213 ? 2.820 14.972 3.060 1.00 64.06 213 GLY A CA 1
ATOM 1700 C C . GLY A 1 213 ? 1.977 14.618 4.280 1.00 64.06 213 GLY A C 1
ATOM 1701 O O . GLY A 1 213 ? 0.895 15.175 4.464 1.00 64.06 213 GLY A O 1
ATOM 1702 N N . LEU A 1 214 ? 2.507 13.765 5.158 1.00 70.25 214 LEU A N 1
ATOM 1703 C CA . LEU A 1 214 ? 1.870 13.409 6.420 1.00 70.25 214 LEU A CA 1
ATOM 1704 C C . LEU A 1 214 ? 1.639 14.644 7.298 1.00 70.25 214 LEU A C 1
ATOM 1706 O O . LEU A 1 214 ? 0.525 14.831 7.781 1.00 70.25 214 LEU A O 1
ATOM 1710 N N . ALA A 1 215 ? 2.641 15.513 7.456 1.00 66.38 215 ALA A N 1
ATOM 1711 C CA . ALA A 1 215 ? 2.515 16.734 8.250 1.00 66.38 215 ALA A CA 1
ATOM 1712 C C . ALA A 1 215 ? 1.422 17.672 7.709 1.00 66.38 215 ALA A C 1
ATOM 1714 O O . ALA A 1 215 ? 0.623 18.198 8.487 1.00 66.38 215 ALA A O 1
ATOM 1715 N N . ARG A 1 216 ? 1.325 17.837 6.379 1.00 65.94 216 ARG A N 1
ATOM 1716 C CA . ARG A 1 216 ? 0.254 18.630 5.745 1.00 65.94 216 ARG A CA 1
ATOM 1717 C C . ARG A 1 216 ? -1.129 18.065 6.056 1.00 65.94 216 ARG A C 1
ATOM 1719 O O . ARG A 1 216 ? -2.013 18.816 6.466 1.00 65.94 216 ARG A O 1
ATOM 1726 N N . TYR A 1 217 ? -1.323 16.754 5.895 1.00 65.75 217 TYR A N 1
ATOM 1727 C CA . TYR A 1 217 ? -2.611 16.137 6.211 1.00 65.75 217 TYR A CA 1
ATOM 1728 C C . TYR A 1 217 ? -2.917 16.180 7.705 1.00 65.75 217 TYR A C 1
ATOM 1730 O O . TYR A 1 217 ? -4.065 16.409 8.063 1.00 65.75 217 TYR A O 1
ATOM 1738 N N . GLN A 1 218 ? -1.919 16.020 8.579 1.00 68.25 218 GLN A N 1
ATOM 1739 C CA . GLN A 1 218 ? -2.102 16.146 10.025 1.00 68.25 218 GLN A CA 1
ATOM 1740 C C . GLN A 1 218 ? -2.554 17.559 10.395 1.00 68.25 218 GLN A C 1
ATOM 1742 O O . GLN A 1 218 ? -3.511 17.710 11.146 1.00 68.25 218 GLN A O 1
ATOM 1747 N N . GLN A 1 219 ? -1.924 18.597 9.837 1.00 66.56 219 GLN A N 1
ATOM 1748 C CA . GLN A 1 219 ? -2.325 19.985 10.071 1.00 66.56 219 GLN A CA 1
ATOM 1749 C C . GLN A 1 219 ? -3.761 20.247 9.599 1.00 66.56 219 GLN A C 1
ATOM 1751 O O . GLN A 1 219 ? -4.557 20.832 10.336 1.00 66.56 219 GLN A O 1
ATOM 1756 N N . ALA A 1 220 ? -4.107 19.786 8.395 1.00 63.38 220 ALA A N 1
ATOM 1757 C CA . ALA A 1 220 ? -5.461 19.904 7.865 1.00 63.38 220 ALA A CA 1
ATOM 1758 C C . ALA A 1 220 ? -6.479 19.129 8.722 1.00 63.38 220 ALA A C 1
ATOM 1760 O O . ALA A 1 220 ? -7.568 19.632 8.994 1.00 63.38 220 ALA A O 1
ATOM 1761 N N . ALA A 1 221 ? -6.121 17.930 9.185 1.00 67.81 221 ALA A N 1
ATOM 1762 C CA . ALA A 1 221 ? -6.974 17.073 10.000 1.00 67.81 221 ALA A CA 1
ATOM 1763 C C . ALA A 1 221 ? -7.216 17.682 11.386 1.00 67.81 221 ALA A C 1
ATOM 1765 O O . ALA A 1 221 ? -8.351 17.707 11.851 1.00 67.81 221 ALA A O 1
ATOM 1766 N N . TRP A 1 222 ? -6.189 18.261 12.012 1.00 71.75 222 TRP A N 1
ATOM 1767 C CA . TRP A 1 222 ? -6.335 19.023 13.253 1.00 71.75 222 TRP A CA 1
ATOM 1768 C C . TRP A 1 222 ? -7.251 20.235 13.085 1.00 71.75 222 TRP A C 1
ATOM 1770 O O . TRP A 1 222 ? -8.124 20.464 13.922 1.00 71.75 222 TRP A O 1
ATOM 1780 N N . ALA A 1 223 ? -7.081 21.002 12.004 1.00 68.38 223 ALA A N 1
ATOM 1781 C CA . ALA A 1 223 ? -7.944 22.144 11.711 1.00 68.38 223 ALA A CA 1
ATOM 1782 C C . ALA A 1 223 ? -9.404 21.713 11.502 1.00 68.38 223 ALA A C 1
ATOM 1784 O O . ALA A 1 223 ? -10.314 22.344 12.039 1.00 68.38 223 ALA A O 1
ATOM 1785 N N . PHE A 1 224 ? -9.616 20.611 10.779 1.00 69.38 224 PHE A N 1
ATOM 1786 C CA . PHE A 1 224 ? -10.924 19.998 10.580 1.00 69.38 224 PHE A CA 1
ATOM 1787 C C . PHE A 1 224 ? -11.556 19.565 11.907 1.00 69.38 224 PHE A C 1
ATOM 1789 O O . PHE A 1 224 ? -12.656 20.011 12.224 1.00 69.38 224 PHE A O 1
ATOM 1796 N N . LEU A 1 225 ? -10.850 18.771 12.719 1.00 71.25 225 LEU A N 1
ATOM 1797 C CA . LEU A 1 225 ? -11.357 18.295 14.008 1.00 71.25 225 LEU A CA 1
ATOM 1798 C C . LEU A 1 225 ? -11.727 19.465 14.926 1.00 71.25 225 LEU A C 1
ATOM 1800 O O . LEU A 1 225 ? -12.838 19.489 15.452 1.00 71.25 225 LEU A O 1
ATOM 1804 N N . LYS A 1 226 ? -10.872 20.490 15.017 1.00 74.69 226 LYS A N 1
ATOM 1805 C CA . LYS A 1 226 ? -11.138 21.706 15.797 1.00 74.69 226 LYS A CA 1
ATOM 1806 C C . LYS A 1 226 ? -12.360 22.478 15.296 1.00 74.69 226 LYS A C 1
ATOM 1808 O O . LYS A 1 226 ? -13.169 22.927 16.098 1.00 74.69 226 LYS A O 1
ATOM 1813 N N . ALA A 1 227 ? -12.526 22.626 13.981 1.00 70.12 227 ALA A N 1
ATOM 1814 C CA . ALA A 1 227 ? -13.712 23.268 13.407 1.00 70.12 227 ALA A CA 1
ATOM 1815 C C . ALA A 1 227 ? -14.997 22.464 13.675 1.00 70.12 227 ALA A C 1
ATOM 1817 O O . ALA A 1 227 ? -16.093 23.024 13.703 1.00 70.12 227 ALA A O 1
ATOM 1818 N N . THR A 1 228 ? -14.863 21.154 13.894 1.00 68.06 228 THR A N 1
ATOM 1819 C CA . THR A 1 228 ? -15.968 20.290 14.303 1.00 68.06 228 THR A CA 1
ATOM 1820 C C . THR A 1 228 ? -16.172 20.227 15.815 1.00 68.06 228 THR A C 1
ATOM 1822 O O . THR A 1 228 ? -17.165 19.657 16.237 1.00 68.06 228 THR A O 1
ATOM 1825 N N . GLU A 1 229 ? -15.335 20.815 16.667 1.00 66.12 229 GLU A N 1
ATOM 1826 C CA . GLU A 1 229 ? -15.627 20.885 18.103 1.00 66.12 229 GLU A CA 1
ATOM 1827 C C . GLU A 1 229 ? -16.785 21.872 18.349 1.00 66.12 229 GLU A C 1
ATOM 1829 O O . GLU A 1 229 ? -16.704 23.048 18.001 1.00 66.12 229 GLU A O 1
ATOM 1834 N N . THR A 1 230 ? -17.891 21.426 18.958 1.00 58.75 230 THR A N 1
ATOM 1835 C CA . THR A 1 230 ? -18.881 22.354 19.545 1.00 58.75 230 THR A CA 1
ATOM 1836 C C . THR A 1 230 ? -18.960 22.155 21.047 1.00 58.75 230 THR A C 1
ATOM 1838 O O . THR A 1 230 ? -18.736 21.055 21.545 1.00 58.75 230 THR A O 1
ATOM 1841 N N . GLN A 1 231 ? -19.364 23.207 21.766 1.00 57.69 231 GLN A N 1
ATOM 1842 C CA . GLN A 1 231 ? -19.495 23.236 23.231 1.00 57.69 231 GLN A CA 1
ATOM 1843 C C . GLN A 1 231 ? -20.429 22.159 23.836 1.00 57.69 231 GLN A C 1
ATOM 1845 O O . GLN A 1 231 ? -20.516 22.053 25.057 1.00 57.69 231 GLN A O 1
ATOM 1850 N N . HIS A 1 232 ? -21.138 21.359 23.028 1.00 52.50 232 HIS A N 1
ATOM 1851 C CA . HIS A 1 232 ? -22.230 20.490 23.489 1.00 52.50 232 HIS A CA 1
ATOM 1852 C C . HIS A 1 232 ? -22.095 18.998 23.144 1.00 52.50 232 HIS A C 1
ATOM 1854 O O . HIS A 1 232 ? -22.980 18.224 23.500 1.00 52.50 232 HIS A O 1
ATOM 1860 N N . GLN A 1 233 ? -21.008 18.551 22.505 1.00 56.03 233 GLN A N 1
ATOM 1861 C CA . GLN A 1 233 ? -20.764 17.118 22.283 1.00 56.03 233 GLN A CA 1
ATOM 1862 C C . GLN A 1 233 ? -19.522 16.650 23.040 1.00 56.03 233 GLN A C 1
ATOM 1864 O O . GLN A 1 233 ? -18.422 17.130 22.802 1.00 56.03 233 GLN A O 1
ATOM 1869 N N . LYS A 1 234 ? -19.724 15.701 23.964 1.00 55.59 234 LYS A N 1
ATOM 1870 C CA . LYS A 1 234 ? -18.701 15.225 24.912 1.00 55.59 234 LYS A CA 1
ATOM 1871 C C . LYS A 1 234 ? -17.692 14.227 24.324 1.00 55.59 234 LYS A C 1
ATOM 1873 O O . LYS A 1 234 ? -16.688 13.968 24.972 1.00 55.59 234 LYS A O 1
ATOM 1878 N N . ASP A 1 235 ? -17.958 13.656 23.147 1.00 67.88 235 ASP A N 1
ATOM 1879 C CA . ASP A 1 235 ? -17.108 12.634 22.516 1.00 67.88 235 ASP A CA 1
ATOM 1880 C C . ASP A 1 235 ? -16.570 13.144 21.160 1.00 67.88 235 ASP A C 1
ATOM 1882 O O . ASP A 1 235 ? -17.242 12.998 20.130 1.00 67.88 235 ASP A O 1
ATOM 1886 N N . PRO A 1 236 ? -15.391 13.795 21.151 1.00 62.97 236 PRO A N 1
ATOM 1887 C CA . PRO A 1 236 ? -14.796 14.364 19.941 1.00 62.97 236 PRO A CA 1
ATOM 1888 C C . PRO A 1 236 ? -14.408 13.292 18.913 1.00 62.97 236 PRO A C 1
ATOM 1890 O O . PRO A 1 236 ? -14.440 13.560 17.713 1.00 62.97 236 PRO A O 1
ATOM 1893 N N . VAL A 1 237 ? -14.126 12.060 19.357 1.00 64.75 237 VAL A N 1
ATOM 1894 C CA . VAL A 1 237 ? -13.743 10.940 18.487 1.00 64.75 237 VAL A CA 1
ATOM 1895 C C . VAL A 1 237 ? -14.924 10.482 17.637 1.00 64.75 237 VAL A C 1
ATOM 1897 O O . VAL A 1 237 ? -14.825 10.423 16.409 1.00 64.75 237 VAL A O 1
ATOM 1900 N N . LYS A 1 238 ? -16.076 10.213 18.266 1.00 65.12 238 LYS A N 1
ATOM 1901 C CA . LYS A 1 238 ? -17.284 9.788 17.535 1.00 65.12 238 LYS A CA 1
ATOM 1902 C C . LYS A 1 238 ? -17.773 10.848 16.562 1.00 65.12 238 LYS A C 1
ATOM 1904 O O . LYS A 1 238 ? -18.211 10.518 15.461 1.00 65.12 238 LYS A O 1
ATOM 1909 N N . ARG A 1 239 ? -17.686 12.120 16.949 1.00 67.75 239 ARG A N 1
ATOM 1910 C CA . ARG A 1 239 ? -18.082 13.219 16.073 1.00 67.75 239 ARG A CA 1
ATOM 1911 C C . ARG A 1 239 ? -17.122 13.387 14.901 1.00 67.75 239 ARG A C 1
ATOM 1913 O O . ARG A 1 239 ? -17.589 13.476 13.769 1.00 67.75 239 ARG A O 1
ATOM 1920 N N . GLY A 1 240 ? -15.815 13.425 15.162 1.00 66.94 240 GLY A N 1
ATOM 1921 C CA . GLY A 1 240 ? -14.800 13.555 14.119 1.00 66.94 240 GLY A CA 1
ATOM 1922 C C . GLY A 1 240 ? -14.958 12.467 13.061 1.00 66.94 240 GLY A C 1
ATOM 1923 O O . GLY A 1 240 ? -14.949 12.765 11.870 1.00 66.94 240 GLY A O 1
ATOM 1924 N N . ARG A 1 241 ? -15.234 11.232 13.500 1.00 69.19 241 ARG A N 1
ATOM 1925 C CA . ARG A 1 241 ? -15.531 10.105 12.613 1.00 69.19 241 ARG A CA 1
ATOM 1926 C C . ARG A 1 241 ? -16.815 10.300 11.805 1.00 69.19 241 ARG A C 1
ATOM 1928 O O . ARG A 1 241 ? -16.778 10.149 10.592 1.00 69.19 241 ARG A O 1
ATOM 1935 N N . TYR A 1 242 ? -17.915 10.709 12.440 1.00 68.69 242 TYR A N 1
ATOM 1936 C CA . TYR A 1 242 ? -19.178 10.973 11.740 1.00 68.69 242 TYR A CA 1
ATOM 1937 C C . TYR A 1 242 ? -19.037 12.061 10.664 1.00 68.69 242 TYR A C 1
ATOM 1939 O O . TYR A 1 242 ? -19.479 11.880 9.532 1.00 68.69 242 TYR A O 1
ATOM 1947 N N . VAL A 1 243 ? -18.402 13.193 10.987 1.00 67.25 243 VAL A N 1
ATOM 1948 C CA . VAL A 1 243 ? -18.217 14.284 10.014 1.00 67.25 243 VAL A CA 1
ATOM 1949 C C . VAL A 1 243 ? -17.254 13.860 8.908 1.00 67.25 243 VAL A C 1
ATOM 1951 O O . VAL A 1 243 ? -17.482 14.193 7.746 1.00 67.25 243 VAL A O 1
ATOM 1954 N N . LEU A 1 244 ? -16.203 13.106 9.245 1.00 70.69 244 LEU A N 1
ATOM 1955 C CA . LEU A 1 244 ? -15.286 12.557 8.256 1.00 70.69 244 LEU A CA 1
ATOM 1956 C C . LEU A 1 244 ? -16.014 11.627 7.282 1.00 70.69 244 LEU A C 1
ATOM 1958 O O . LEU A 1 244 ? -15.840 11.772 6.077 1.00 70.69 244 LEU A O 1
ATOM 1962 N N . GLU A 1 245 ? -16.846 10.712 7.780 1.00 70.31 245 GLU A N 1
ATOM 1963 C CA . GLU A 1 245 ? -17.651 9.821 6.942 1.00 70.31 245 GLU A CA 1
ATOM 1964 C C . GLU A 1 245 ? -18.527 10.635 5.980 1.00 70.31 245 GLU A C 1
ATOM 1966 O O . GLU A 1 245 ? -18.498 10.387 4.776 1.00 70.31 245 GLU A O 1
ATOM 1971 N N . GLN A 1 246 ? -19.222 11.675 6.456 1.00 68.31 246 GLN A N 1
ATOM 1972 C CA . GLN A 1 246 ? -20.028 12.545 5.585 1.00 68.31 246 GLN A CA 1
ATOM 1973 C C . GLN A 1 246 ? -19.190 13.279 4.526 1.00 68.31 246 GLN A C 1
ATOM 1975 O O . GLN A 1 246 ? -19.585 13.343 3.362 1.00 68.31 246 GLN A O 1
ATOM 1980 N N . LEU A 1 247 ? -18.020 13.803 4.905 1.00 68.12 247 LEU A N 1
ATOM 1981 C CA . LEU A 1 247 ? -17.101 14.475 3.985 1.00 68.12 247 LEU A CA 1
A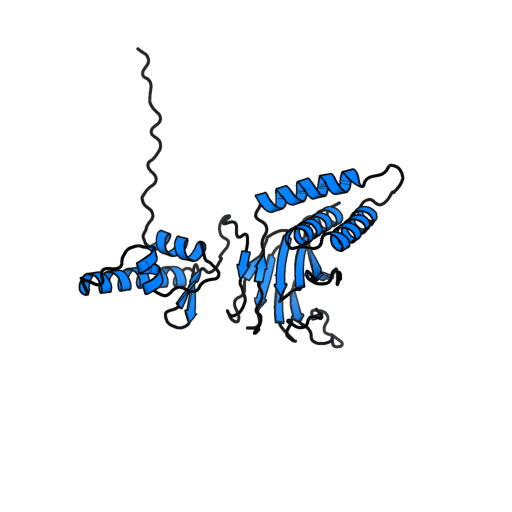TOM 1982 C C . LEU A 1 247 ? -16.613 13.519 2.887 1.00 68.12 247 LEU A C 1
ATOM 1984 O O . LEU A 1 247 ? -16.581 13.879 1.710 1.00 68.12 247 LEU A O 1
ATOM 1988 N N . LEU A 1 248 ? -16.245 12.295 3.267 1.00 67.06 248 LEU A N 1
ATOM 1989 C CA . LEU A 1 248 ? -15.771 11.274 2.340 1.00 67.06 248 LEU A CA 1
ATOM 1990 C C . LEU A 1 248 ? -16.870 10.862 1.360 1.00 67.06 248 LEU A C 1
ATOM 1992 O O . LEU A 1 248 ? -16.602 10.801 0.165 1.00 67.06 248 LEU A O 1
ATOM 1996 N N . HIS A 1 249 ? -18.111 10.686 1.819 1.00 67.88 249 HIS A N 1
ATOM 1997 C CA . HIS A 1 249 ? -19.237 10.374 0.932 1.00 67.88 249 HIS A CA 1
ATOM 1998 C C . HIS A 1 249 ? -19.459 11.447 -0.150 1.00 67.88 249 HIS A C 1
ATOM 2000 O O . HIS A 1 249 ? -19.911 11.126 -1.246 1.00 67.88 249 HIS A O 1
ATOM 2006 N N . GLN A 1 250 ? -19.139 12.714 0.134 1.00 64.00 250 GLN A N 1
ATOM 2007 C CA . GLN A 1 250 ? -19.370 13.836 -0.786 1.00 64.00 250 GLN A CA 1
ATOM 2008 C C . GLN A 1 250 ? -18.171 14.159 -1.688 1.00 64.00 250 GLN A C 1
ATOM 2010 O O . GLN A 1 250 ? -18.350 14.730 -2.764 1.00 64.00 250 GLN A O 1
ATOM 2015 N N . HIS A 1 251 ? -16.951 13.813 -1.269 1.00 61.69 251 HIS A N 1
ATOM 2016 C CA . HIS A 1 251 ? -15.720 14.276 -1.921 1.00 61.69 251 HIS A CA 1
ATOM 2017 C C . HIS A 1 251 ? -14.683 13.167 -2.144 1.00 61.69 251 HIS A C 1
ATOM 2019 O O . HIS A 1 251 ? -13.484 13.451 -2.208 1.00 61.69 251 HIS A O 1
ATOM 2025 N N . GLN A 1 252 ? -15.103 11.904 -2.241 1.00 60.22 252 GLN A N 1
ATOM 2026 C CA . GLN A 1 252 ? -14.179 10.773 -2.331 1.00 60.22 252 GLN A CA 1
ATOM 2027 C C . GLN A 1 252 ? -13.319 10.814 -3.603 1.00 60.22 252 GLN A C 1
ATOM 2029 O O . GLN A 1 252 ? -13.799 10.737 -4.730 1.00 60.22 252 GLN A O 1
ATOM 2034 N N . ASN A 1 253 ? -12.014 10.944 -3.386 1.00 59.59 253 ASN A N 1
ATOM 2035 C CA . ASN A 1 253 ? -10.954 10.820 -4.370 1.00 59.59 253 ASN A CA 1
ATOM 2036 C C . ASN A 1 253 ? -9.676 10.318 -3.668 1.00 59.59 253 ASN A C 1
ATOM 2038 O O . ASN A 1 253 ? -9.660 10.037 -2.464 1.00 59.59 253 ASN A O 1
ATOM 2042 N N . PHE A 1 254 ? -8.585 10.195 -4.423 1.00 59.38 254 PHE A N 1
ATOM 2043 C CA . PHE A 1 254 ? -7.291 9.763 -3.894 1.00 59.38 254 PHE A CA 1
ATOM 2044 C C . PHE A 1 254 ? -6.838 10.576 -2.662 1.00 59.38 254 PHE A C 1
ATOM 2046 O O . PHE A 1 254 ? -6.376 10.002 -1.678 1.00 59.38 254 PHE A O 1
ATOM 2053 N N . GLU A 1 255 ? -6.956 11.902 -2.717 1.00 60.00 255 GLU A N 1
ATOM 2054 C CA . GLU A 1 255 ? -6.420 12.823 -1.710 1.00 60.00 255 GLU A CA 1
ATOM 2055 C C . GLU A 1 255 ? -7.277 12.818 -0.442 1.00 60.00 255 GLU A C 1
ATOM 2057 O O . GLU A 1 255 ? -6.768 12.762 0.680 1.00 60.00 255 GLU A O 1
ATOM 2062 N N . THR A 1 256 ? -8.600 12.816 -0.607 1.00 62.47 256 THR A N 1
ATOM 2063 C CA . THR A 1 256 ? -9.543 12.836 0.517 1.00 62.47 256 THR A CA 1
ATOM 2064 C C . THR A 1 256 ? -9.547 11.519 1.289 1.00 62.47 256 THR A C 1
ATOM 2066 O O . THR A 1 256 ? -9.732 11.518 2.507 1.00 62.47 256 THR A O 1
ATOM 2069 N N . THR A 1 257 ? -9.255 10.395 0.631 1.00 66.06 257 THR A N 1
ATOM 2070 C CA . THR A 1 257 ? -9.144 9.090 1.300 1.00 66.06 257 THR A CA 1
ATOM 2071 C C . THR A 1 257 ? -7.877 8.974 2.159 1.00 66.06 257 THR A C 1
ATOM 2073 O O . THR A 1 257 ? -7.960 8.456 3.273 1.00 66.06 257 THR A O 1
ATOM 2076 N N . PHE A 1 258 ? -6.738 9.532 1.722 1.00 67.69 258 PHE A N 1
ATOM 2077 C CA . PHE A 1 258 ? -5.537 9.662 2.564 1.00 67.69 258 PHE A CA 1
ATOM 2078 C C . PHE A 1 258 ? -5.744 10.615 3.738 1.00 67.69 258 PHE A C 1
ATOM 2080 O O . PHE A 1 258 ? -5.416 10.266 4.872 1.00 67.69 258 PHE A O 1
ATOM 2087 N N . PHE A 1 259 ? -6.339 11.783 3.481 1.00 65.69 259 PHE A N 1
ATOM 2088 C CA . PHE A 1 259 ? -6.729 12.720 4.530 1.00 65.69 259 PHE A CA 1
ATOM 2089 C C . PHE A 1 259 ? -7.569 12.026 5.610 1.00 65.69 259 PHE A C 1
ATOM 2091 O O . PHE A 1 259 ? -7.283 12.155 6.798 1.00 65.69 259 PHE A O 1
ATOM 2098 N N . GLY A 1 260 ? -8.555 11.220 5.210 1.00 69.88 260 GLY A N 1
ATOM 2099 C CA . GLY A 1 260 ? -9.375 10.493 6.168 1.00 69.88 260 GLY A CA 1
ATOM 2100 C C . GLY A 1 260 ? -8.623 9.427 6.967 1.00 69.88 260 GLY A C 1
ATOM 2101 O O . GLY A 1 260 ? -8.910 9.278 8.148 1.00 69.88 260 GLY A O 1
ATOM 2102 N N . ALA A 1 261 ? -7.642 8.729 6.389 1.00 74.25 261 ALA A N 1
ATOM 2103 C CA . ALA A 1 261 ? -6.794 7.807 7.154 1.00 74.25 261 ALA A CA 1
ATOM 2104 C C . ALA A 1 261 ? -5.922 8.543 8.192 1.00 74.25 261 ALA A C 1
ATOM 2106 O O . ALA A 1 261 ? -5.663 8.029 9.280 1.00 74.25 261 ALA A O 1
ATOM 2107 N N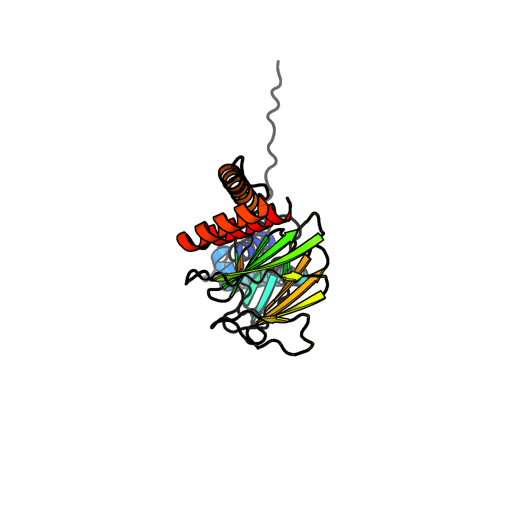 . VAL A 1 262 ? -5.501 9.773 7.883 1.00 71.56 262 VAL A N 1
ATOM 2108 C CA . VAL A 1 262 ? -4.776 10.638 8.825 1.00 71.56 262 VAL A CA 1
ATOM 2109 C C . VAL A 1 262 ? -5.694 11.122 9.946 1.00 71.56 262 VAL A C 1
ATOM 2111 O O . VAL A 1 262 ? -5.292 11.091 11.106 1.00 71.56 262 VAL A O 1
ATOM 2114 N N . VAL A 1 263 ? -6.936 11.506 9.635 1.00 71.38 263 VAL A N 1
ATOM 2115 C CA . VAL A 1 263 ? -7.946 11.822 10.658 1.00 71.38 263 VAL A CA 1
ATOM 2116 C C . VAL A 1 263 ? -8.203 10.604 11.554 1.00 71.38 263 VAL A C 1
ATOM 2118 O O . VAL A 1 263 ? -8.162 10.751 12.772 1.00 71.38 263 VAL A O 1
ATOM 2121 N N . ASP A 1 264 ? -8.376 9.403 10.989 1.00 75.38 264 ASP A N 1
ATOM 2122 C CA . ASP A 1 264 ? -8.527 8.158 11.760 1.00 75.38 264 ASP A CA 1
ATOM 2123 C C . ASP A 1 264 ? -7.333 7.931 12.704 1.00 75.38 264 ASP A C 1
ATOM 2125 O O . ASP A 1 264 ? -7.519 7.615 13.878 1.00 75.38 264 ASP A O 1
ATOM 2129 N N . SER A 1 265 ? -6.104 8.143 12.220 1.00 75.69 265 SER A N 1
ATOM 2130 C CA . SER A 1 265 ? -4.883 8.053 13.033 1.00 75.69 265 SER A CA 1
ATOM 2131 C C . SER A 1 265 ? -4.892 9.025 14.215 1.00 75.69 265 SER A C 1
ATOM 2133 O O . SER A 1 265 ? -4.611 8.619 15.343 1.00 75.69 265 SER A O 1
ATOM 2135 N N . LEU A 1 266 ? -5.266 10.289 13.988 1.00 72.81 266 LEU A N 1
ATOM 2136 C CA . LEU A 1 266 ? -5.360 11.290 15.055 1.00 72.81 266 LEU A CA 1
ATOM 2137 C C . LEU A 1 266 ? -6.454 10.946 16.071 1.00 72.81 266 LEU A C 1
ATOM 2139 O O . LEU A 1 266 ? -6.227 11.073 17.271 1.00 72.81 266 LEU A O 1
ATOM 2143 N N . LEU A 1 267 ? -7.611 10.471 15.605 1.00 73.31 267 LEU A N 1
ATOM 2144 C CA . LEU A 1 267 ? -8.724 10.064 16.464 1.00 73.31 267 LEU A CA 1
ATOM 2145 C C . LEU A 1 267 ? -8.397 8.830 17.317 1.00 73.31 267 LEU A C 1
ATOM 2147 O O . LEU A 1 267 ? -8.920 8.707 18.418 1.00 73.31 267 LEU A O 1
ATOM 2151 N N . MET A 1 268 ? -7.543 7.923 16.833 1.00 71.25 268 MET A N 1
ATOM 2152 C CA . MET A 1 268 ? -7.061 6.768 17.607 1.00 71.25 268 MET A CA 1
ATOM 2153 C C . MET A 1 268 ? -5.976 7.137 18.628 1.00 71.25 268 MET A C 1
ATOM 2155 O O . MET A 1 268 ? -5.836 6.451 19.647 1.00 71.25 268 MET A O 1
ATOM 2159 N N . ALA A 1 269 ? -5.213 8.197 18.344 1.00 66.88 269 ALA A N 1
ATOM 2160 C CA . ALA A 1 269 ? -4.147 8.701 19.201 1.00 66.88 269 ALA A CA 1
ATOM 2161 C C . ALA A 1 269 ? -4.640 9.648 20.312 1.00 66.88 269 ALA A C 1
ATOM 2163 O O . ALA A 1 269 ? -3.915 9.818 21.297 1.00 66.88 269 ALA A O 1
ATOM 2164 N N . GLY A 1 270 ? -5.801 10.292 20.146 1.00 57.91 270 GLY A N 1
ATOM 2165 C CA . GLY A 1 270 ? -6.467 11.124 21.162 1.00 57.91 270 GLY A CA 1
ATOM 2166 C C . GLY A 1 270 ? -7.016 10.310 22.324 1.00 57.91 270 GLY A C 1
ATOM 2167 O O . GLY A 1 270 ? -6.885 10.805 23.465 1.00 57.91 270 GLY A O 1
#

Foldseek 3Di:
DDDDDDDDDDDDDDDDPLRLLLVVLVVCQAFWDALVRSCVVVVQDDPVDVVSNVVSSVVSVVSQVVCVVVPQWDAQDVRIIHGDDDDDDDDDDQKDFQAQRAFDKDKDLAQWKWKDQPQKIWMWHAQPVVLWIWIAIQGQPPLDGPGDTDIDDAAKAWEFQADDDPPNPRYDHDHDPRTHRGAWMWGDDRSMIMITGRNGPRGMMMGGAHPVRLVVLLVVLVVQLVVQDDPPDPQSLVSSLVVLSVVCSVDRHPSSVVSSSSNVNVSSND

pLDDT: mean 72.68, std 15.6, range [33.88, 95.31]

Radius of gyration: 23.27 Å; chains: 1; bounding box: 66×67×59 Å

Secondary structure (DSSP, 8-state):
--------PPPPPPPPHHHHHHHHHHHSTTS-B-HHHHHHHTT---TT-HHHHHHHHHHHHHHHHHHHHTTSEEEEETTEEEE----SS----SEEE-TTS-S-EEEE--SEEEEEETTEEEEEEEETTTTEEEEEEEESSSS------EEEPSEEEEEESSPPPTT-TTEEE---TT--TT-EEEEEETTEEEEEE---SS--EEEE--HHHHHHHHHHHHHHHHHH--TT-S-HHHHHHHHHHHHHHHH-SHHHHHHHHHHHHHHHH-

Sequence (270 aa):
METTVKPTVPAVAPLSLKDLVLRILEREPHRAFTVEDLLTLLKLQSPKDPQKQAQAVEQVTTHLRSLIEVGQITEVAPGLFKCRLFFELEKSIEHAFIGGMGNNRYRFKSPIFRLNIGVLSVYFIHDSKKKEWFLTVRDTTIGKDYCLARRLRDGQYLLGNRPIAAGDENYVQIAGRYIEKEHLALTVSGDEIAIEDHNTANGTRIDLLTKEGLARYQQAAWAFLKATETQHQKDPVKRGRYVLEQLLHQHQNFETTFFGAVVDSLLMAG